Protein AF-A0A7I4YLX6-F1 (afdb_monomer_lite)

Radius of gyration: 34.8 Å; chains: 1; bounding box: 97×71×78 Å

pLDDT: mean 75.59, std 22.54, range [24.17, 96.06]

Sequence (277 aa):
MIKFNYLLNALKGEAKESIRVLQVTGDNYNKAIRFLHNKYNNREVLINALVERMEHCSLRGQSIKDQRQLLEQLQGIVTQLEEKGEEVNNSWLIKKVLCNFPESLKRKVIAKKQRVAPSASFTMSLLFQQLDEVISKEELVLMYAETRPKQTMKTNKVLNNKEDFKRTCMYCRATHPSHACTQYSTPQERSTYLRKHNLCLICASPNHNTAQCRGRICFSCGGAHHTFCCFKASININGKSKIGNAQEVLLGHKQQDQKGETVAKMPTRKYRRLTFK

InterPro domains:
  IPR005312 Domain of unknown function DUF1759 [PF03564] (3-113)

Structure (mmCIF, N/CA/C/O backbone):
data_AF-A0A7I4YLX6-F1
#
_entry.id   AF-A0A7I4YLX6-F1
#
loop_
_atom_site.group_PDB
_atom_site.id
_atom_site.type_symbol
_atom_site.label_atom_id
_atom_site.label_alt_id
_atom_site.label_comp_id
_atom_site.label_asym_id
_atom_site.label_entity_id
_atom_site.label_seq_id
_atom_site.pdbx_PDB_ins_code
_atom_site.Cartn_x
_atom_site.Cartn_y
_atom_site.Cartn_z
_atom_site.occupancy
_atom_site.B_iso_or_equiv
_atom_site.auth_seq_id
_atom_site.auth_comp_id
_atom_site.auth_asym_id
_atom_site.auth_atom_id
_atom_site.pdbx_PDB_model_num
ATOM 1 N N . MET A 1 1 ? -33.959 -0.105 24.832 1.00 65.06 1 MET A N 1
ATOM 2 C CA . MET A 1 1 ? -34.190 -1.515 24.435 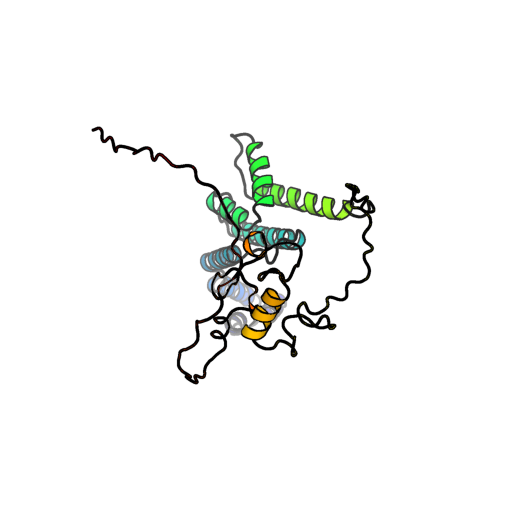1.00 65.06 1 MET A CA 1
ATOM 3 C C . MET A 1 1 ? -33.768 -1.777 22.990 1.00 65.06 1 MET A C 1
ATOM 5 O O . MET A 1 1 ? -32.870 -2.580 22.789 1.00 65.06 1 MET A O 1
ATOM 9 N N . ILE A 1 2 ? -34.301 -1.041 22.001 1.00 82.62 2 ILE A N 1
ATOM 10 C CA . ILE A 1 2 ? -33.957 -1.198 20.569 1.00 82.62 2 ILE A CA 1
ATOM 11 C C . ILE A 1 2 ? -32.433 -1.177 20.316 1.00 82.62 2 ILE A C 1
ATOM 13 O O . ILE A 1 2 ? -31.901 -2.110 19.725 1.00 82.62 2 ILE A O 1
ATOM 17 N N . LYS A 1 3 ? -31.708 -0.185 20.858 1.00 85.88 3 LYS A N 1
ATOM 18 C CA . LYS A 1 3 ? -30.240 -0.057 20.709 1.00 85.88 3 LYS A CA 1
ATOM 19 C C . LYS A 1 3 ? -29.444 -1.287 21.181 1.00 85.88 3 LYS A C 1
ATOM 21 O O . LYS A 1 3 ? -28.427 -1.617 20.585 1.00 85.88 3 LYS A O 1
ATOM 26 N N . PHE A 1 4 ? -29.910 -1.982 22.220 1.00 86.50 4 PHE A N 1
ATOM 27 C CA . PHE A 1 4 ? -29.218 -3.161 22.748 1.00 86.50 4 PHE A CA 1
ATOM 28 C C . PHE A 1 4 ? -29.467 -4.388 21.862 1.00 86.50 4 PHE A C 1
ATOM 30 O O . PHE A 1 4 ? -28.524 -5.084 21.504 1.00 86.50 4 PHE A O 1
ATOM 37 N N . ASN A 1 5 ? -30.693 -4.599 21.383 1.00 86.12 5 ASN A N 1
ATOM 38 C CA . ASN A 1 5 ? -30.933 -5.656 20.394 1.00 86.12 5 ASN A CA 1
ATOM 39 C C . ASN A 1 5 ? -30.100 -5.452 19.116 1.00 86.12 5 ASN A C 1
ATOM 41 O O . ASN A 1 5 ? -29.524 -6.410 18.606 1.00 86.12 5 ASN A O 1
ATOM 45 N N . TYR A 1 6 ? -29.939 -4.207 18.652 1.00 89.31 6 TYR A N 1
ATOM 46 C CA . TYR A 1 6 ? -29.012 -3.902 17.555 1.00 89.31 6 TYR A CA 1
ATOM 47 C C . TYR A 1 6 ? -27.559 -4.263 17.890 1.00 89.31 6 TYR A C 1
ATOM 49 O O . TYR A 1 6 ? -26.895 -4.905 17.079 1.00 89.31 6 TYR A O 1
ATOM 57 N N . LEU A 1 7 ? -2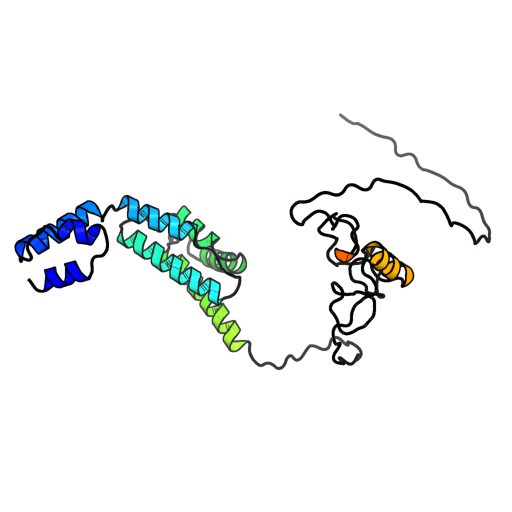7.075 -3.917 19.087 1.00 87.81 7 LEU A N 1
ATOM 58 C CA . LEU A 1 7 ? -25.729 -4.280 19.539 1.00 87.81 7 LEU A CA 1
ATOM 59 C C . LEU A 1 7 ? -25.517 -5.804 19.558 1.00 87.81 7 LEU A C 1
ATOM 61 O O . LEU A 1 7 ? -24.528 -6.288 19.016 1.00 87.81 7 LEU A O 1
ATOM 65 N N . LEU A 1 8 ? -26.455 -6.576 20.117 1.00 86.81 8 LEU A N 1
ATOM 66 C CA . LEU A 1 8 ? -26.373 -8.044 20.164 1.00 86.81 8 LEU A CA 1
ATOM 67 C C . LEU A 1 8 ? -26.345 -8.687 18.771 1.00 86.81 8 LEU A C 1
ATOM 69 O O . LEU A 1 8 ? -25.706 -9.725 18.582 1.00 86.81 8 LEU A O 1
ATOM 73 N N . ASN A 1 9 ? -27.029 -8.079 17.803 1.00 89.50 9 ASN A N 1
ATOM 74 C CA . ASN A 1 9 ? -27.036 -8.539 16.417 1.00 89.50 9 ASN A CA 1
ATOM 75 C C . ASN A 1 9 ? -25.767 -8.139 15.651 1.00 89.50 9 ASN A C 1
ATOM 77 O O . ASN A 1 9 ? -25.366 -8.854 14.736 1.00 89.50 9 ASN A O 1
ATOM 81 N N . ALA A 1 10 ? -25.119 -7.034 16.029 1.00 90.25 10 ALA A N 1
ATOM 82 C CA . ALA A 1 10 ? -23.868 -6.584 15.422 1.00 90.25 10 ALA A CA 1
ATOM 83 C C . ALA A 1 10 ? -22.641 -7.375 15.915 1.00 90.25 10 ALA A C 1
ATOM 85 O O . ALA A 1 10 ? -21.682 -7.563 15.164 1.00 90.25 10 ALA A O 1
ATOM 86 N N . LEU A 1 11 ? -22.660 -7.848 17.164 1.00 89.81 11 LEU A N 1
ATOM 87 C CA . LEU A 1 11 ? -21.559 -8.615 17.747 1.00 89.81 11 LEU A CA 1
ATOM 88 C C . LEU A 1 11 ? -21.535 -10.063 17.246 1.00 89.81 11 LEU A C 1
ATOM 90 O O . LEU A 1 11 ? -22.567 -10.677 16.973 1.00 89.81 11 LEU A O 1
ATOM 94 N N . LYS A 1 12 ? -20.332 -10.638 17.179 1.00 90.06 12 LYS A N 1
ATOM 95 C CA . LYS A 1 12 ? -20.084 -12.030 16.779 1.00 90.06 12 LYS A CA 1
ATOM 96 C C . LYS A 1 12 ? -19.095 -12.689 17.743 1.00 90.06 12 LYS A C 1
ATOM 98 O O . LYS A 1 12 ? -18.297 -11.997 18.375 1.00 90.06 12 LYS A O 1
ATOM 103 N N . GLY A 1 13 ? -19.146 -14.018 17.836 1.00 91.12 13 GLY A N 1
ATOM 104 C CA . GLY A 1 13 ? -18.206 -14.814 18.633 1.00 91.12 13 GLY A CA 1
ATOM 105 C C . GLY A 1 13 ? -18.163 -14.415 20.113 1.00 91.12 13 GLY A C 1
ATOM 106 O O . GLY A 1 13 ? -19.191 -14.107 20.715 1.00 91.12 13 GLY A O 1
ATOM 107 N N . GLU A 1 14 ? -16.958 -14.391 20.685 1.00 87.50 14 GLU A N 1
ATOM 108 C CA . GLU A 1 14 ? -16.717 -14.160 22.118 1.00 87.50 14 GLU A CA 1
ATOM 109 C C . GLU A 1 14 ? -17.275 -12.822 22.631 1.00 87.50 14 GLU A C 1
ATOM 111 O O . GLU A 1 14 ? -17.792 -12.748 23.747 1.00 87.50 14 GLU A O 1
ATOM 116 N N . ALA A 1 15 ? -17.225 -11.765 21.813 1.00 88.31 15 ALA A N 1
ATOM 117 C CA . ALA A 1 15 ? -17.738 -10.451 22.196 1.00 88.31 15 ALA A CA 1
ATOM 118 C C . ALA A 1 15 ? -19.262 -10.473 22.401 1.00 88.31 15 ALA A C 1
ATOM 120 O O . ALA A 1 15 ? -19.768 -9.839 23.328 1.00 88.31 15 ALA A O 1
ATOM 121 N N . LYS A 1 16 ? -19.990 -11.242 21.576 1.00 90.31 16 LYS A N 1
ATOM 122 C CA . LYS A 1 16 ? -21.436 -11.449 21.734 1.00 90.31 16 LYS A CA 1
ATOM 123 C C . LYS A 1 16 ? -21.732 -12.251 22.994 1.00 90.31 16 LYS A C 1
ATOM 125 O O . LYS A 1 16 ? -22.578 -11.839 23.783 1.00 90.31 16 LYS A O 1
ATOM 130 N N . GLU A 1 17 ? -21.015 -13.354 23.199 1.00 88.62 17 GLU A N 1
ATOM 131 C CA . GLU A 1 17 ? -21.236 -14.220 24.360 1.00 88.62 17 GLU A CA 1
ATOM 132 C C . GLU A 1 17 ? -20.941 -13.520 25.683 1.00 88.62 17 GLU A C 1
ATOM 134 O O . GLU A 1 17 ? -21.703 -13.659 26.639 1.00 88.62 17 GLU A O 1
ATOM 139 N N . SER A 1 18 ? -19.916 -12.666 25.708 1.00 87.19 18 SER A N 1
ATOM 140 C CA . SER A 1 18 ? -19.538 -11.918 26.907 1.00 87.19 18 SER A CA 1
ATOM 141 C C . SER A 1 18 ? -20.635 -10.964 27.404 1.00 87.19 18 SER A C 1
ATOM 143 O O . SER A 1 18 ? -20.684 -10.674 28.595 1.00 87.19 18 SER A O 1
ATOM 145 N N . ILE A 1 19 ? -21.520 -10.476 26.524 1.00 89.62 19 ILE A N 1
ATOM 146 C CA . ILE A 1 19 ? -22.623 -9.582 26.915 1.00 89.62 19 ILE A CA 1
ATOM 147 C C . ILE A 1 19 ? -24.003 -10.249 26.869 1.00 89.62 19 ILE A C 1
ATOM 149 O O . ILE A 1 19 ? -24.982 -9.630 27.280 1.00 89.62 19 ILE A O 1
ATOM 153 N N . ARG A 1 20 ? -24.102 -11.503 26.402 1.00 85.81 20 ARG A N 1
ATOM 154 C CA . ARG A 1 20 ? -25.373 -12.244 26.281 1.00 85.81 20 ARG A CA 1
ATOM 155 C C . ARG A 1 20 ? -26.002 -12.574 27.635 1.00 85.81 20 ARG A C 1
ATOM 157 O O . ARG A 1 20 ? -27.212 -12.744 27.724 1.00 85.81 20 ARG A O 1
ATOM 164 N N . VAL A 1 21 ? -25.179 -12.638 28.681 1.00 83.75 21 VAL A N 1
ATOM 165 C CA . VAL A 1 21 ? -25.596 -12.807 30.084 1.00 83.75 21 VAL A CA 1
ATOM 166 C C . VAL A 1 21 ? -26.316 -11.582 30.659 1.00 83.75 21 VAL A C 1
ATOM 168 O O . VAL A 1 21 ? -26.975 -11.689 31.690 1.00 83.75 21 VAL A O 1
ATOM 171 N N . LEU A 1 22 ? -26.227 -10.416 30.011 1.00 84.38 22 LEU A N 1
ATOM 172 C CA . LEU A 1 22 ? -26.904 -9.204 30.464 1.00 84.38 22 LEU A CA 1
ATOM 173 C C . LEU A 1 22 ? -28.344 -9.164 29.938 1.00 84.38 22 LEU A C 1
ATOM 175 O O . LEU A 1 22 ? -28.587 -9.288 28.739 1.00 84.38 22 LEU A O 1
ATOM 179 N N . GLN A 1 23 ? -29.306 -8.912 30.827 1.00 83.25 23 GLN A N 1
ATOM 180 C CA . GLN A 1 23 ? -30.694 -8.677 30.422 1.00 83.25 23 GLN A CA 1
ATOM 181 C C . GLN A 1 23 ? -30.792 -7.444 29.515 1.00 83.25 23 GLN A C 1
ATOM 183 O O . GLN A 1 23 ? -30.147 -6.423 29.776 1.00 83.25 23 GLN A O 1
ATOM 188 N N . VAL A 1 24 ? -31.635 -7.521 28.482 1.00 81.69 24 VAL A N 1
ATOM 189 C CA . VAL A 1 24 ? -31.828 -6.455 27.488 1.00 81.69 24 VAL A CA 1
ATOM 190 C C . VAL A 1 24 ? -32.599 -5.289 28.114 1.00 81.69 24 VAL A C 1
ATOM 192 O O . VAL A 1 24 ? -33.810 -5.185 27.979 1.00 81.69 24 VAL A O 1
ATOM 195 N N . THR A 1 25 ? -31.895 -4.392 28.803 1.00 84.88 25 THR A N 1
ATOM 196 C CA . THR A 1 25 ? -32.459 -3.185 29.434 1.00 84.88 25 THR A CA 1
ATOM 197 C C . THR A 1 25 ? -31.666 -1.934 29.044 1.00 84.88 25 THR A C 1
ATOM 199 O O . THR A 1 25 ? -30.558 -2.020 28.512 1.00 84.88 25 THR A O 1
ATOM 202 N N . GLY A 1 26 ? -32.233 -0.741 29.257 1.00 80.94 26 GLY A N 1
ATOM 203 C CA . GLY A 1 26 ? -31.541 0.524 28.961 1.00 80.94 26 GLY A CA 1
ATOM 204 C C . GLY A 1 26 ? -30.233 0.688 29.743 1.00 80.94 26 GLY A C 1
ATOM 205 O O . GLY A 1 26 ? -29.205 1.022 29.157 1.00 80.94 26 GLY A O 1
ATOM 206 N N . ASP A 1 27 ? -30.247 0.365 31.034 1.00 83.19 27 ASP A N 1
ATOM 207 C CA . ASP A 1 27 ? -29.078 0.502 31.910 1.00 83.19 27 ASP A CA 1
ATOM 208 C C . ASP A 1 27 ? -27.976 -0.503 31.572 1.00 83.19 27 ASP A C 1
ATOM 210 O O . ASP A 1 27 ? -26.785 -0.174 31.582 1.00 83.19 27 ASP A O 1
ATOM 214 N N . ASN A 1 28 ? -28.365 -1.726 31.204 1.00 87.56 28 ASN A N 1
ATOM 215 C CA . ASN A 1 28 ? -27.413 -2.764 30.834 1.00 87.56 28 ASN A CA 1
ATOM 216 C C . ASN A 1 28 ? -26.769 -2.513 29.465 1.00 87.56 28 ASN A C 1
ATOM 218 O O . ASN A 1 28 ? -25.648 -2.966 29.257 1.00 87.56 28 ASN A O 1
ATOM 222 N N . TYR A 1 29 ? -27.398 -1.743 28.567 1.00 88.50 29 TYR A N 1
ATOM 223 C CA . TYR A 1 29 ? -26.763 -1.324 27.311 1.00 88.50 29 TYR A CA 1
ATOM 224 C C . TYR A 1 29 ? -25.477 -0.531 27.572 1.00 88.50 29 TYR A C 1
ATOM 226 O O . TYR A 1 29 ? -24.425 -0.845 27.020 1.00 88.50 29 TYR A O 1
ATOM 234 N N . ASN A 1 30 ? -25.534 0.460 28.466 1.00 88.62 30 ASN A N 1
ATOM 235 C CA . ASN A 1 30 ? -24.362 1.268 28.803 1.00 88.62 30 ASN A CA 1
ATOM 236 C C . ASN A 1 30 ? -23.278 0.427 29.489 1.00 88.62 30 ASN A C 1
ATOM 238 O O . ASN A 1 30 ? -22.095 0.604 29.204 1.00 88.62 30 ASN A O 1
ATOM 242 N N . LYS A 1 31 ? -23.668 -0.518 30.356 1.00 87.44 31 LYS A N 1
ATOM 243 C CA . LYS A 1 31 ? -22.731 -1.469 30.978 1.00 87.44 31 LYS A CA 1
ATOM 244 C C . LYS A 1 31 ? -22.078 -2.384 29.939 1.00 87.44 31 LYS A C 1
ATOM 246 O O . LYS A 1 31 ? -20.868 -2.564 29.993 1.00 87.44 31 LYS A O 1
ATOM 251 N N . ALA A 1 32 ? -22.844 -2.895 28.972 1.00 89.38 32 ALA A N 1
ATOM 252 C CA . ALA A 1 32 ? -22.337 -3.721 27.879 1.00 89.38 32 ALA A CA 1
ATOM 253 C C . ALA A 1 32 ? -21.333 -2.953 27.009 1.00 89.38 32 ALA A C 1
ATOM 255 O O . ALA A 1 32 ? -20.247 -3.458 26.747 1.00 89.38 32 ALA A O 1
ATOM 256 N N . ILE A 1 33 ? -21.646 -1.710 26.625 1.00 90.19 33 ILE A N 1
ATOM 257 C CA . ILE A 1 33 ? -20.725 -0.857 25.858 1.00 90.19 33 ILE A CA 1
ATOM 258 C C . ILE A 1 33 ? -19.431 -0.604 26.638 1.00 90.19 33 ILE A C 1
ATOM 260 O O . ILE A 1 33 ? -18.352 -0.814 26.090 1.00 90.19 33 ILE A O 1
ATOM 264 N N . ARG A 1 34 ? -19.513 -0.214 27.919 1.00 88.12 34 ARG A N 1
ATOM 265 C CA . ARG A 1 34 ? -18.318 -0.012 28.760 1.00 88.12 34 ARG A CA 1
ATOM 266 C C . ARG A 1 34 ? -17.498 -1.290 28.902 1.00 88.12 34 ARG A C 1
ATOM 268 O O . ARG A 1 34 ? -16.282 -1.238 28.788 1.00 88.12 34 ARG A O 1
ATOM 275 N N . PHE A 1 35 ? -18.152 -2.430 29.118 1.00 87.25 35 PHE A N 1
ATOM 276 C CA . PHE A 1 35 ? -17.487 -3.726 29.217 1.00 87.25 35 PHE A CA 1
ATOM 277 C C . PHE A 1 35 ? -16.736 -4.072 27.926 1.00 87.25 35 PHE A C 1
ATOM 279 O O . PHE A 1 35 ? -15.555 -4.407 27.978 1.00 87.25 35 PHE A O 1
ATOM 286 N N . LEU A 1 36 ? -17.391 -3.943 26.768 1.00 89.44 36 LEU A N 1
ATOM 287 C CA . LEU A 1 36 ? -16.769 -4.201 25.468 1.00 89.44 36 LEU A CA 1
ATOM 288 C C . LEU A 1 36 ? -15.598 -3.255 25.215 1.00 89.44 36 LEU A C 1
ATOM 290 O O . LEU A 1 36 ? -14.556 -3.684 24.733 1.00 89.44 36 LEU A O 1
ATOM 294 N N . HIS A 1 37 ? -15.750 -1.983 25.578 1.00 87.44 37 HIS A N 1
ATOM 295 C CA . HIS A 1 37 ? -14.684 -1.004 25.452 1.00 87.44 37 HIS A CA 1
ATOM 296 C C . HIS A 1 37 ? -13.493 -1.369 26.347 1.00 87.44 37 HIS A C 1
ATOM 298 O O . HIS A 1 37 ? -12.367 -1.426 25.874 1.00 87.44 37 HIS A O 1
ATOM 304 N N . ASN A 1 38 ? -13.722 -1.723 27.610 1.00 84.25 38 ASN A N 1
ATOM 305 C CA . ASN A 1 38 ? -12.646 -2.114 28.522 1.00 84.25 38 ASN A CA 1
ATOM 306 C C . ASN A 1 38 ? -11.939 -3.401 28.079 1.00 84.25 38 ASN A C 1
ATOM 308 O O . ASN A 1 38 ? -10.724 -3.509 28.212 1.00 84.25 38 ASN A O 1
ATOM 312 N N . LYS A 1 39 ? -12.692 -4.375 27.557 1.00 83.44 39 LYS A N 1
ATOM 313 C CA . LYS A 1 39 ? -12.148 -5.676 27.158 1.00 83.44 39 LYS A CA 1
ATOM 314 C C . LYS A 1 39 ? -11.437 -5.634 25.802 1.00 83.44 39 LYS A C 1
ATOM 316 O O . LYS A 1 39 ? -10.433 -6.317 25.634 1.00 83.44 39 LYS A O 1
ATOM 321 N N . TYR A 1 40 ? -11.945 -4.857 24.843 1.00 82.62 40 TYR A N 1
ATOM 322 C CA . TYR A 1 40 ? -11.498 -4.917 23.445 1.00 82.62 40 TYR A CA 1
ATOM 323 C C . TYR A 1 40 ? -10.893 -3.614 22.907 1.00 82.62 40 TYR A C 1
ATOM 325 O O . TYR A 1 40 ? -10.169 -3.662 21.916 1.00 82.62 40 TYR A O 1
ATOM 333 N N . ASN A 1 41 ? -11.113 -2.453 23.535 1.00 80.94 41 ASN A N 1
ATOM 334 C CA . ASN A 1 41 ? -10.462 -1.198 23.133 1.00 80.94 41 ASN A CA 1
ATOM 335 C C . ASN A 1 41 ? -9.072 -1.064 23.778 1.00 80.94 41 ASN A C 1
ATOM 337 O O . ASN A 1 41 ? -8.747 -0.051 24.400 1.00 80.94 41 ASN A O 1
ATOM 341 N N . ASN A 1 42 ? -8.241 -2.099 23.630 1.00 83.25 42 ASN A N 1
ATOM 342 C CA . ASN A 1 42 ? -6.835 -2.012 23.998 1.00 83.25 42 ASN A CA 1
ATOM 343 C C . ASN A 1 42 ? -6.098 -1.204 22.921 1.00 83.25 42 ASN A C 1
ATOM 345 O O . ASN A 1 42 ? -5.811 -1.704 21.832 1.00 83.25 42 ASN A O 1
ATOM 349 N N . ARG A 1 43 ? -5.822 0.067 23.236 1.00 84.44 43 ARG A N 1
ATOM 350 C CA . ARG A 1 43 ? -5.153 1.014 22.336 1.00 84.44 43 ARG A CA 1
ATOM 351 C C . ARG A 1 43 ? -3.828 0.462 21.808 1.00 84.44 43 ARG A C 1
ATOM 353 O O . ARG A 1 43 ? -3.581 0.577 20.615 1.00 84.44 43 ARG A O 1
ATOM 360 N N . GLU A 1 44 ? -3.020 -0.153 22.664 1.00 85.75 44 GLU A N 1
ATOM 361 C CA . GLU A 1 44 ? -1.699 -0.667 22.298 1.00 85.75 44 GLU A CA 1
ATOM 362 C C . GLU A 1 44 ? -1.800 -1.816 21.289 1.00 85.75 44 GLU A C 1
ATOM 364 O O . GLU A 1 44 ? -1.139 -1.795 20.256 1.00 85.75 44 GLU A O 1
ATOM 369 N N . VAL A 1 45 ? -2.712 -2.767 21.517 1.00 87.69 45 VAL A N 1
ATOM 370 C CA . VAL A 1 45 ? -2.964 -3.873 20.575 1.00 87.69 45 VAL A CA 1
ATOM 371 C C . VAL A 1 45 ? -3.454 -3.348 19.225 1.00 87.69 45 VAL A C 1
ATOM 373 O O . VAL A 1 45 ? -3.023 -3.833 18.181 1.00 87.69 45 VAL A O 1
ATOM 376 N N . LEU A 1 46 ? -4.332 -2.341 19.229 1.00 88.81 46 LEU A N 1
ATOM 377 C CA . LEU A 1 46 ? -4.832 -1.728 17.997 1.00 88.81 46 LEU A CA 1
ATOM 378 C C . LEU A 1 46 ? -3.720 -1.004 17.230 1.00 88.81 46 LEU A C 1
ATOM 380 O O . LEU A 1 46 ? -3.625 -1.172 16.018 1.00 88.81 46 LEU A O 1
ATOM 384 N N . ILE A 1 47 ? -2.871 -0.235 17.917 1.00 91.31 47 ILE A N 1
ATOM 385 C CA . ILE A 1 47 ? -1.720 0.435 17.298 1.00 91.31 47 ILE A CA 1
ATOM 386 C C . ILE A 1 47 ? -0.755 -0.599 16.723 1.00 91.31 47 ILE A C 1
ATOM 388 O O . ILE A 1 47 ? -0.386 -0.487 15.558 1.00 91.31 47 ILE A O 1
ATOM 392 N N . ASN A 1 48 ? -0.407 -1.638 17.485 1.00 91.00 48 ASN A N 1
ATOM 393 C CA . ASN A 1 48 ? 0.493 -2.692 17.019 1.00 91.00 48 ASN A CA 1
ATOM 394 C C . ASN A 1 48 ? -0.067 -3.397 15.779 1.00 91.00 48 ASN A C 1
ATOM 396 O O . ASN A 1 48 ? 0.647 -3.552 14.794 1.00 91.00 48 ASN A O 1
ATOM 400 N N . ALA A 1 49 ? -1.366 -3.710 15.757 1.00 91.50 49 ALA A N 1
ATOM 401 C CA . ALA A 1 49 ? -2.016 -4.281 14.579 1.00 91.50 49 ALA A CA 1
ATOM 402 C C . ALA A 1 49 ? -1.996 -3.330 13.362 1.00 91.50 49 ALA A C 1
ATOM 404 O O . ALA A 1 49 ? -1.837 -3.776 12.224 1.00 91.50 49 ALA A O 1
ATOM 405 N N . LEU A 1 50 ? -2.149 -2.016 13.574 1.00 92.25 50 LEU A N 1
ATOM 406 C CA . LEU A 1 50 ? -2.035 -1.010 12.511 1.00 92.25 50 LEU A CA 1
ATOM 407 C C . LEU A 1 50 ? -0.604 -0.921 11.967 1.00 92.25 50 LEU A C 1
ATOM 409 O O . LEU A 1 50 ? -0.422 -0.887 10.748 1.00 92.25 50 LEU A O 1
ATOM 413 N N . VAL A 1 51 ? 0.392 -0.915 12.855 1.00 89.75 51 VAL A N 1
ATOM 414 C CA . VAL A 1 51 ? 1.815 -0.892 12.500 1.00 89.75 51 VAL A CA 1
ATOM 415 C C . VAL A 1 51 ? 2.186 -2.155 11.732 1.00 89.75 51 VAL A C 1
ATOM 417 O O . VAL A 1 51 ? 2.705 -2.043 10.624 1.00 89.75 51 VAL A O 1
ATOM 420 N N . GLU A 1 52 ? 1.833 -3.340 12.232 1.00 91.06 52 GLU A N 1
ATOM 421 C CA . GLU A 1 52 ? 2.047 -4.606 11.525 1.00 91.06 52 GLU A CA 1
ATOM 422 C C . GLU A 1 52 ? 1.403 -4.574 10.137 1.00 91.06 52 GLU A C 1
ATOM 424 O O . GLU A 1 52 ? 2.049 -4.894 9.139 1.00 91.06 52 GLU A O 1
ATOM 429 N N . ARG A 1 53 ? 0.147 -4.129 10.025 1.00 92.00 53 ARG A N 1
ATOM 430 C CA . ARG A 1 53 ? -0.536 -4.036 8.728 1.00 92.00 53 ARG A CA 1
ATOM 431 C C . ARG A 1 53 ? 0.207 -3.117 7.755 1.00 92.00 53 ARG A C 1
ATOM 433 O O . ARG A 1 53 ? 0.341 -3.465 6.586 1.00 92.00 53 ARG A O 1
ATOM 440 N N . MET A 1 54 ? 0.717 -1.983 8.232 1.00 90.69 54 MET A N 1
ATOM 441 C CA . MET A 1 54 ? 1.527 -1.057 7.436 1.00 90.69 54 MET A CA 1
ATOM 442 C C . MET A 1 54 ? 2.871 -1.663 7.018 1.00 90.69 54 MET A C 1
ATOM 444 O O . MET A 1 54 ? 3.344 -1.394 5.916 1.00 90.69 54 MET A O 1
ATOM 448 N N . GLU A 1 55 ? 3.504 -2.470 7.868 1.00 86.50 55 GLU A N 1
ATOM 449 C CA . GLU A 1 55 ? 4.767 -3.134 7.536 1.00 86.50 55 GLU A CA 1
ATOM 450 C C . GLU A 1 55 ? 4.620 -4.188 6.440 1.00 86.50 55 GLU A C 1
ATOM 452 O O . GLU A 1 55 ? 5.546 -4.378 5.653 1.00 86.50 55 GLU A O 1
ATOM 457 N N . HIS A 1 56 ? 3.451 -4.823 6.361 1.00 87.25 56 HIS A N 1
ATOM 458 C CA . HIS A 1 56 ? 3.124 -5.806 5.331 1.00 87.25 56 HIS A CA 1
ATOM 459 C C . HIS A 1 56 ? 2.546 -5.179 4.051 1.00 87.25 56 HIS A C 1
ATOM 461 O O . HIS A 1 56 ? 2.410 -5.870 3.034 1.00 87.25 56 HIS A O 1
ATOM 467 N N . CYS A 1 57 ? 2.221 -3.880 4.060 1.00 85.75 57 CYS A N 1
ATOM 468 C CA . CYS A 1 57 ? 1.823 -3.162 2.855 1.00 85.75 57 CYS A CA 1
ATOM 469 C C . CYS A 1 57 ? 2.981 -3.155 1.852 1.00 85.75 57 CYS A C 1
ATOM 471 O O . CYS A 1 57 ? 4.015 -2.532 2.065 1.00 85.75 57 CYS A O 1
ATOM 473 N N . SER A 1 58 ? 2.787 -3.829 0.725 1.00 83.25 58 SER A N 1
ATOM 474 C CA . SER A 1 58 ? 3.756 -3.885 -0.363 1.00 83.25 58 SER A CA 1
ATOM 475 C C . SER A 1 58 ? 3.044 -3.796 -1.705 1.00 83.25 58 SER A C 1
ATOM 477 O O . SER A 1 58 ? 1.866 -4.140 -1.843 1.00 83.25 58 SER A O 1
ATOM 479 N N . LEU A 1 59 ? 3.762 -3.310 -2.713 1.00 83.12 59 LEU A N 1
ATOM 480 C CA . LEU A 1 59 ? 3.246 -3.276 -4.073 1.00 83.12 59 LEU A CA 1
ATOM 481 C C . LEU A 1 59 ? 3.058 -4.694 -4.606 1.00 83.12 59 LEU A C 1
ATOM 483 O O . LEU A 1 59 ? 4.006 -5.476 -4.668 1.00 83.12 59 LEU A O 1
ATOM 487 N N . ARG A 1 60 ? 1.847 -4.985 -5.085 1.00 77.19 60 ARG A N 1
ATOM 488 C CA . ARG A 1 60 ? 1.547 -6.227 -5.815 1.00 77.19 60 ARG A CA 1
ATOM 489 C C . ARG A 1 60 ? 2.190 -6.252 -7.206 1.00 77.19 60 ARG A C 1
ATOM 491 O O . ARG A 1 60 ? 2.457 -7.323 -7.742 1.00 77.19 60 ARG A O 1
ATOM 498 N N . GLY A 1 61 ? 2.460 -5.077 -7.772 1.00 76.38 61 GLY A N 1
ATOM 499 C CA . GLY A 1 61 ? 3.048 -4.888 -9.092 1.00 76.38 61 GLY A CA 1
ATOM 500 C C . GLY A 1 61 ? 3.538 -3.454 -9.294 1.00 76.38 61 GLY A C 1
ATOM 501 O O . GLY A 1 61 ? 3.324 -2.579 -8.459 1.00 76.38 61 GLY A O 1
ATOM 502 N N . GLN A 1 62 ? 4.230 -3.202 -10.408 1.00 82.25 62 GLN A N 1
ATOM 503 C CA . GLN A 1 62 ? 4.736 -1.860 -10.739 1.00 82.25 62 GLN A CA 1
ATOM 504 C C . GLN A 1 62 ? 3.699 -0.973 -11.444 1.00 82.25 62 GLN A C 1
ATOM 506 O O . GLN A 1 62 ? 4.034 0.133 -11.869 1.00 82.25 62 GLN A O 1
ATOM 511 N N . SER A 1 63 ? 2.456 -1.437 -11.613 1.00 87.31 63 SER A N 1
ATOM 512 C CA . SER A 1 63 ? 1.447 -0.656 -12.326 1.00 87.31 63 SER A CA 1
ATOM 513 C C . SER A 1 63 ? 1.069 0.607 -11.546 1.00 87.31 63 SER A C 1
ATOM 515 O O . SER A 1 63 ? 1.208 0.670 -10.324 1.00 87.31 63 SER A O 1
ATOM 517 N N . ILE A 1 64 ? 0.583 1.630 -12.252 1.00 90.12 64 ILE A N 1
ATOM 518 C CA . ILE A 1 64 ? 0.100 2.861 -11.612 1.00 90.12 64 ILE A CA 1
ATOM 519 C C . ILE A 1 64 ? -1.124 2.567 -10.729 1.00 90.12 64 ILE A C 1
ATOM 521 O O . ILE A 1 64 ? -1.224 3.088 -9.623 1.00 90.12 64 ILE A O 1
ATOM 525 N N . LYS A 1 65 ? -1.985 1.631 -11.152 1.00 90.62 65 LYS A N 1
ATOM 526 C CA . LYS A 1 65 ? -3.131 1.155 -10.366 1.00 90.62 65 LYS A CA 1
ATOM 527 C C . LYS A 1 65 ? -2.710 0.520 -9.035 1.00 90.62 65 LYS A C 1
ATOM 529 O O . LYS A 1 65 ? -3.320 0.807 -8.011 1.00 90.62 65 LYS A O 1
ATOM 534 N N . ASP A 1 66 ? -1.666 -0.312 -9.033 1.00 90.56 66 ASP A N 1
ATOM 535 C CA . ASP A 1 66 ? -1.156 -0.920 -7.793 1.00 90.56 66 ASP A CA 1
ATOM 536 C C . ASP A 1 66 ? -0.590 0.147 -6.842 1.00 90.56 66 ASP A C 1
ATOM 538 O O . ASP A 1 66 ? -0.774 0.065 -5.629 1.00 90.56 66 ASP A O 1
ATOM 542 N N . GLN A 1 67 ? 0.066 1.177 -7.390 1.00 92.75 67 GLN A N 1
ATOM 543 C CA . GLN A 1 67 ? 0.591 2.304 -6.612 1.00 92.75 67 GLN A CA 1
ATOM 544 C C . GLN A 1 67 ? -0.531 3.152 -6.000 1.00 92.75 67 GLN A C 1
ATOM 546 O O . GLN A 1 67 ? -0.420 3.543 -4.839 1.00 92.75 67 GLN A O 1
ATOM 551 N N . ARG A 1 68 ? -1.622 3.385 -6.742 1.00 95.19 68 ARG A N 1
ATOM 552 C CA . ARG A 1 68 ? -2.834 4.063 -6.257 1.00 95.19 68 ARG A CA 1
ATOM 553 C C . ARG A 1 68 ? -3.465 3.319 -5.079 1.00 95.19 68 ARG A C 1
ATOM 555 O O . ARG A 1 68 ? -3.677 3.909 -4.026 1.00 95.19 68 ARG A O 1
ATOM 562 N N . GLN A 1 69 ? -3.679 2.012 -5.223 1.00 94.69 69 GLN A N 1
ATOM 563 C CA . GLN A 1 69 ? -4.259 1.186 -4.158 1.00 94.69 69 GLN A CA 1
ATOM 564 C C . GLN A 1 69 ? -3.384 1.154 -2.902 1.00 94.69 69 GLN A C 1
ATOM 566 O O . GLN A 1 69 ? -3.896 1.213 -1.786 1.00 94.69 69 GLN A O 1
ATOM 571 N N . LEU A 1 70 ? -2.062 1.070 -3.069 1.00 94.44 70 LEU A N 1
ATOM 572 C CA . LEU A 1 70 ? -1.139 1.130 -1.940 1.00 94.44 70 LEU A CA 1
ATOM 573 C C . LEU A 1 70 ? -1.208 2.486 -1.224 1.00 94.44 70 LEU A C 1
ATOM 575 O O . LEU A 1 70 ? -1.192 2.518 0.005 1.00 94.44 70 LEU A O 1
ATOM 579 N N . LEU A 1 71 ? -1.286 3.591 -1.973 1.00 95.44 71 LEU A N 1
ATOM 580 C CA . LEU A 1 71 ? -1.422 4.930 -1.400 1.00 95.44 71 LEU A CA 1
ATOM 581 C C . LEU A 1 71 ? -2.680 5.035 -0.531 1.00 95.44 71 LEU A C 1
ATOM 583 O O . LEU A 1 71 ? -2.570 5.426 0.627 1.00 95.44 71 LEU A O 1
ATOM 587 N N . GLU A 1 72 ? -3.833 4.616 -1.052 1.00 95.50 72 GLU A N 1
ATOM 588 C CA . GLU A 1 72 ? -5.110 4.633 -0.325 1.00 95.50 72 GLU A CA 1
ATOM 589 C C . GLU A 1 72 ? -5.058 3.776 0.952 1.00 95.50 72 GLU A C 1
ATOM 591 O O . GLU A 1 72 ? -5.525 4.190 2.015 1.00 95.50 72 GLU A O 1
ATOM 596 N N . GLN A 1 73 ? -4.436 2.593 0.881 1.00 95.12 73 GLN A N 1
ATOM 597 C CA . GLN A 1 73 ? -4.256 1.722 2.045 1.00 95.12 73 GLN A CA 1
ATOM 598 C C . GLN A 1 73 ? -3.376 2.367 3.120 1.00 95.12 73 GLN A C 1
ATOM 600 O O . GLN A 1 73 ? -3.738 2.355 4.298 1.00 95.12 73 GLN A O 1
ATOM 605 N N . LEU A 1 74 ? -2.231 2.934 2.729 1.00 94.94 74 LEU A N 1
ATOM 606 C CA . LEU A 1 74 ? -1.309 3.586 3.660 1.00 94.94 74 LEU A CA 1
ATOM 607 C C . LEU A 1 74 ? -1.927 4.846 4.273 1.00 94.94 74 LEU A C 1
ATOM 609 O O . LEU A 1 74 ? -1.783 5.048 5.476 1.00 94.94 74 LEU A O 1
ATOM 613 N N . GLN A 1 75 ? -2.660 5.643 3.491 1.00 95.69 75 GLN A N 1
ATOM 614 C CA . GLN A 1 75 ? -3.431 6.781 3.999 1.00 95.69 75 GLN A CA 1
ATOM 615 C C . GLN A 1 75 ? -4.431 6.330 5.063 1.00 95.69 75 GLN A C 1
ATOM 617 O O . GLN A 1 75 ? -4.408 6.849 6.174 1.00 95.69 75 GLN A O 1
ATOM 622 N N . GLY A 1 76 ? -5.236 5.303 4.772 1.00 96.06 76 GLY A N 1
ATOM 623 C CA . GLY A 1 76 ? -6.211 4.781 5.727 1.00 96.06 76 GLY A CA 1
ATOM 624 C C . GLY A 1 76 ? -5.580 4.290 7.033 1.00 96.06 76 GLY A C 1
ATOM 625 O O . GLY A 1 76 ? -6.160 4.485 8.101 1.00 96.06 76 GLY A O 1
ATOM 626 N N . ILE A 1 77 ? -4.396 3.669 6.979 1.00 95.06 77 ILE A N 1
ATOM 627 C CA . ILE A 1 77 ? -3.673 3.236 8.185 1.00 95.06 77 ILE A CA 1
ATOM 628 C C . ILE A 1 77 ? -3.132 4.433 8.971 1.00 95.06 77 ILE A C 1
ATOM 630 O O . ILE A 1 77 ? -3.308 4.478 10.186 1.00 95.06 77 ILE A O 1
ATOM 634 N N . VAL A 1 78 ? -2.497 5.396 8.300 1.00 95.56 78 VAL A N 1
ATOM 635 C CA . VAL A 1 78 ? -1.922 6.576 8.960 1.00 95.56 78 VAL A CA 1
ATOM 636 C C . VAL A 1 78 ? -3.011 7.438 9.599 1.00 95.56 78 VAL A C 1
ATOM 638 O O . VAL A 1 78 ? -2.839 7.852 10.739 1.00 95.56 78 VAL A O 1
ATOM 641 N N . THR A 1 79 ? -4.160 7.620 8.944 1.00 95.50 79 THR A N 1
ATOM 642 C CA . THR A 1 79 ? -5.317 8.308 9.540 1.00 95.50 79 THR A CA 1
ATOM 643 C C . THR A 1 79 ? -5.810 7.595 10.801 1.00 95.50 79 THR A C 1
ATOM 645 O O . THR A 1 79 ? -6.041 8.243 11.814 1.00 95.50 79 THR A O 1
ATOM 648 N N . GLN A 1 80 ? -5.898 6.259 10.795 1.00 94.31 80 GLN A N 1
ATOM 649 C CA . GLN A 1 80 ? -6.276 5.495 11.995 1.00 94.31 80 GLN A CA 1
ATOM 650 C C . GLN A 1 80 ? -5.255 5.639 13.135 1.00 94.31 80 GLN A C 1
ATOM 652 O O . GLN A 1 80 ? -5.644 5.672 14.300 1.00 94.31 80 GLN A O 1
ATOM 657 N N . LEU A 1 81 ? -3.956 5.711 12.824 1.00 93.69 81 LEU A N 1
ATOM 658 C CA . LEU A 1 81 ? -2.910 5.957 13.824 1.00 93.69 81 LEU A CA 1
ATOM 659 C C . LEU A 1 81 ? -3.038 7.366 14.425 1.00 93.69 81 LEU A C 1
ATOM 661 O O . LEU A 1 81 ? -2.980 7.520 15.643 1.00 93.69 81 LEU A O 1
ATOM 665 N N . GLU A 1 82 ? -3.288 8.372 13.589 1.00 94.12 82 GLU A N 1
ATOM 666 C CA . GLU A 1 82 ? -3.495 9.759 14.015 1.00 94.12 82 GLU A CA 1
ATOM 667 C C . GLU A 1 82 ? -4.753 9.908 14.889 1.00 94.12 82 GLU A C 1
ATOM 669 O O . GLU A 1 82 ? -4.689 10.500 15.964 1.00 94.12 82 GLU A O 1
ATOM 674 N N . GLU A 1 83 ? -5.872 9.273 14.519 1.00 92.69 83 GLU A N 1
ATOM 675 C CA . GLU A 1 83 ? -7.101 9.219 15.335 1.00 92.69 83 GLU A CA 1
ATOM 676 C C . GLU A 1 83 ? -6.889 8.539 16.695 1.00 92.69 83 GLU A C 1
ATOM 678 O O . GLU A 1 83 ? -7.573 8.845 17.675 1.00 92.69 83 GLU A O 1
ATOM 683 N N . LYS A 1 84 ? -5.940 7.598 16.773 1.00 89.06 84 LYS A N 1
ATOM 684 C CA . LYS A 1 84 ? -5.532 6.964 18.031 1.00 89.06 84 LYS A CA 1
ATOM 685 C C . LYS A 1 84 ? -4.560 7.824 18.836 1.00 89.06 84 LYS A C 1
ATOM 687 O O . LYS A 1 84 ? -4.272 7.448 19.967 1.00 89.06 84 LYS A O 1
ATOM 692 N N . GLY A 1 85 ? -4.131 8.975 18.321 1.00 88.38 85 GLY A N 1
ATOM 693 C CA . GLY A 1 85 ? -3.242 9.921 18.990 1.00 88.38 85 GLY A CA 1
ATOM 694 C C . GLY A 1 85 ? -1.762 9.563 18.874 1.00 88.38 85 GLY A C 1
ATOM 695 O O . GLY A 1 85 ? -1.010 9.874 19.796 1.00 88.38 85 GLY A O 1
ATOM 696 N N . GLU A 1 86 ? -1.362 8.866 17.807 1.00 92.50 86 GLU A N 1
ATOM 697 C CA . GLU A 1 86 ? 0.045 8.596 17.498 1.00 92.50 86 GLU A CA 1
ATOM 698 C C . GLU A 1 86 ? 0.672 9.730 16.676 1.00 92.50 86 GLU A C 1
ATOM 700 O O . GLU A 1 86 ? 0.051 10.296 15.776 1.00 92.50 86 GLU A O 1
ATOM 705 N N . GLU A 1 87 ? 1.941 10.034 16.955 1.00 92.06 87 GLU A N 1
ATOM 706 C CA . GLU A 1 87 ? 2.705 11.053 16.230 1.00 92.06 87 GLU A CA 1
ATOM 707 C C . GLU A 1 87 ? 3.119 10.522 14.849 1.00 92.06 87 GLU A C 1
ATOM 709 O O . GLU A 1 87 ? 4.136 9.839 14.703 1.00 92.06 87 GLU A O 1
ATOM 714 N N . VAL A 1 88 ? 2.347 10.840 13.809 1.00 92.69 88 VAL A N 1
ATOM 715 C CA . VAL A 1 88 ? 2.590 10.326 12.448 1.00 92.69 88 VAL A CA 1
ATOM 716 C C . VAL A 1 88 ? 3.608 11.143 11.644 1.00 92.69 88 VAL A C 1
ATOM 718 O O . VAL A 1 88 ? 4.172 10.645 10.670 1.00 92.69 88 VAL A O 1
ATOM 721 N N . ASN A 1 89 ? 3.904 12.381 12.049 1.00 92.06 89 ASN A N 1
ATOM 722 C CA . ASN A 1 89 ? 4.816 13.274 11.320 1.00 92.06 89 ASN A CA 1
ATOM 723 C C . ASN A 1 89 ? 6.300 13.015 11.623 1.00 92.06 89 ASN A C 1
ATOM 725 O O . ASN A 1 89 ? 7.175 13.779 11.208 1.00 92.06 89 ASN A O 1
ATOM 729 N N . ASN A 1 90 ? 6.610 11.924 12.324 1.00 89.81 90 ASN A N 1
ATOM 730 C CA . ASN A 1 90 ? 7.980 11.561 12.631 1.00 89.81 90 ASN A CA 1
ATOM 731 C C . ASN A 1 90 ? 8.750 11.092 11.374 1.00 89.81 90 ASN A C 1
ATOM 733 O O . ASN A 1 90 ? 8.219 10.460 10.456 1.00 89.81 90 ASN A O 1
ATOM 737 N N . SER A 1 91 ? 10.052 11.391 11.343 1.00 88.56 91 SER A N 1
ATOM 738 C CA . SER A 1 91 ? 10.924 11.129 10.186 1.00 88.56 91 SER A CA 1
ATOM 739 C C . SER A 1 91 ? 11.000 9.644 9.800 1.00 88.56 91 SER A C 1
ATOM 741 O O . SER A 1 91 ? 11.088 9.306 8.615 1.00 88.56 91 SER A O 1
ATOM 743 N N . TRP A 1 92 ? 10.940 8.744 10.787 1.00 89.56 92 TRP A N 1
ATOM 744 C CA . TRP A 1 92 ? 11.005 7.303 10.553 1.00 89.56 92 TRP A CA 1
ATOM 745 C C . TRP A 1 92 ? 9.775 6.802 9.795 1.00 89.56 92 TRP A C 1
ATOM 747 O O . TRP A 1 92 ? 9.930 6.115 8.784 1.00 89.56 92 TRP A O 1
ATOM 757 N N . LEU A 1 93 ? 8.574 7.200 10.218 1.00 90.88 93 LEU A N 1
ATOM 758 C CA . LEU A 1 93 ? 7.322 6.787 9.594 1.00 90.88 93 LEU A CA 1
ATOM 759 C C . LEU A 1 93 ? 7.226 7.329 8.168 1.00 90.88 93 LEU A C 1
ATOM 761 O O . LEU A 1 93 ? 6.895 6.591 7.243 1.00 90.88 93 LEU A O 1
ATOM 765 N N . ILE A 1 94 ? 7.618 8.590 7.966 1.00 91.69 94 ILE A N 1
ATOM 766 C CA . ILE A 1 94 ? 7.689 9.227 6.642 1.00 91.69 94 ILE A CA 1
ATOM 767 C C . ILE A 1 94 ? 8.593 8.416 5.712 1.00 91.69 94 ILE A C 1
ATOM 769 O O . ILE A 1 94 ? 8.224 8.100 4.577 1.00 91.69 94 ILE A O 1
ATOM 773 N N . LYS A 1 95 ? 9.784 8.047 6.196 1.00 90.00 95 LYS A N 1
ATOM 774 C CA . LYS A 1 95 ? 10.724 7.210 5.446 1.00 90.00 95 LYS A CA 1
ATOM 775 C C . LYS A 1 95 ? 10.137 5.825 5.172 1.00 90.00 95 LYS A C 1
ATOM 777 O O . LYS A 1 95 ? 10.289 5.324 4.060 1.00 90.00 95 LYS A O 1
ATOM 782 N N . LYS A 1 96 ? 9.463 5.215 6.150 1.00 90.19 96 LYS A N 1
ATOM 783 C CA . LYS A 1 96 ? 8.841 3.891 6.020 1.00 90.19 96 LYS A CA 1
ATOM 784 C C . LYS A 1 96 ? 7.762 3.888 4.936 1.00 90.19 96 LYS A C 1
ATOM 786 O O . LYS A 1 96 ? 7.827 3.040 4.052 1.00 90.19 96 LYS A O 1
ATOM 791 N N . VAL A 1 97 ? 6.850 4.864 4.946 1.00 92.25 97 VAL A N 1
ATOM 792 C CA . VAL A 1 97 ? 5.812 5.034 3.913 1.00 92.25 97 VAL A CA 1
ATOM 793 C C . VAL A 1 97 ? 6.449 5.193 2.532 1.00 92.25 97 VAL A C 1
ATOM 795 O O . VAL A 1 97 ? 6.087 4.474 1.604 1.00 92.25 97 VAL A O 1
ATOM 798 N N . LEU A 1 98 ? 7.451 6.069 2.399 1.00 90.31 98 LEU A N 1
ATOM 799 C CA . LEU A 1 98 ? 8.160 6.287 1.133 1.00 90.31 98 LEU A CA 1
ATOM 800 C C . LEU A 1 98 ? 8.831 5.020 0.584 1.00 90.31 98 LEU A C 1
ATOM 802 O O . LEU A 1 98 ? 8.831 4.807 -0.629 1.00 90.31 98 LEU A O 1
ATOM 806 N N . CYS A 1 99 ? 9.400 4.176 1.448 1.00 90.62 99 CYS A N 1
ATOM 807 C CA . CYS A 1 99 ? 10.077 2.943 1.043 1.00 90.62 99 CYS A CA 1
ATOM 808 C C . CYS A 1 99 ? 9.147 1.909 0.389 1.00 90.62 99 CYS A C 1
ATOM 810 O O . CYS A 1 99 ? 9.648 1.068 -0.356 1.00 90.62 99 CYS A O 1
ATOM 812 N N . ASN A 1 100 ? 7.831 1.988 0.612 1.00 89.38 100 ASN A N 1
ATOM 813 C CA . ASN A 1 100 ? 6.861 1.077 -0.001 1.00 89.38 100 ASN A CA 1
ATOM 814 C C . ASN A 1 100 ? 6.596 1.380 -1.490 1.00 89.38 100 ASN A C 1
ATOM 816 O O . ASN A 1 100 ? 6.015 0.553 -2.189 1.00 89.38 100 ASN A O 1
ATOM 820 N N . PHE A 1 101 ? 7.039 2.537 -1.998 1.00 90.94 101 PHE A N 1
ATOM 821 C CA . PHE A 1 101 ? 6.837 2.953 -3.390 1.00 90.94 101 PHE A CA 1
ATOM 822 C C . PHE A 1 101 ? 8.067 2.702 -4.280 1.00 90.94 101 PHE A C 1
ATOM 824 O O . PHE A 1 101 ? 9.193 2.603 -3.782 1.00 90.94 101 PHE A O 1
ATOM 831 N N . PRO A 1 102 ? 7.910 2.639 -5.620 1.00 89.38 102 PRO A N 1
ATOM 832 C CA . PRO A 1 102 ? 9.028 2.402 -6.524 1.00 89.38 102 PRO A CA 1
ATOM 833 C C . PRO A 1 102 ? 10.015 3.572 -6.528 1.00 89.38 102 PRO A C 1
ATOM 835 O O . PRO A 1 102 ? 9.668 4.725 -6.265 1.00 89.38 102 PRO A O 1
ATOM 838 N N . GLU A 1 103 ? 11.256 3.295 -6.923 1.00 87.75 103 GLU A N 1
ATOM 839 C CA . GLU A 1 103 ? 12.323 4.302 -6.994 1.00 87.75 103 GLU A CA 1
ATOM 840 C C . GLU A 1 103 ? 11.988 5.482 -7.926 1.00 87.75 103 GLU A C 1
ATOM 842 O O . GLU A 1 103 ? 12.379 6.620 -7.670 1.00 87.75 103 GLU A O 1
ATOM 847 N N . SER A 1 104 ? 11.220 5.245 -8.992 1.00 86.75 104 SER A N 1
ATOM 848 C CA . SER A 1 104 ? 10.720 6.305 -9.877 1.00 86.75 104 SER A CA 1
ATOM 849 C C . SER A 1 104 ? 9.847 7.321 -9.138 1.00 86.75 104 SER A C 1
ATOM 851 O O . SER A 1 104 ? 10.012 8.523 -9.348 1.00 86.75 104 SER A O 1
ATOM 853 N N . LEU A 1 105 ? 8.958 6.854 -8.261 1.00 88.62 105 LEU A N 1
ATOM 854 C CA . LEU A 1 105 ? 8.049 7.699 -7.495 1.00 88.62 105 LEU A CA 1
ATOM 855 C C . LEU A 1 105 ? 8.795 8.405 -6.356 1.00 88.62 105 LEU A C 1
ATOM 857 O O . LEU A 1 105 ? 8.696 9.626 -6.224 1.00 88.62 105 LEU A O 1
ATOM 861 N N . LYS A 1 106 ? 9.631 7.663 -5.611 1.00 90.38 106 LYS A N 1
ATOM 862 C CA . LYS A 1 106 ? 10.478 8.210 -4.537 1.00 90.38 106 LYS A CA 1
ATOM 863 C C . LYS A 1 106 ? 11.302 9.402 -5.013 1.00 90.38 106 LYS A C 1
ATOM 865 O O . LYS A 1 106 ? 11.273 10.456 -4.385 1.00 90.38 106 LYS A O 1
ATOM 870 N N . ARG A 1 107 ? 11.984 9.276 -6.157 1.00 87.75 107 ARG A N 1
ATOM 871 C CA . ARG A 1 107 ? 12.785 10.369 -6.731 1.00 87.75 107 ARG A CA 1
ATOM 872 C C . ARG A 1 107 ? 11.952 11.611 -7.044 1.00 87.75 107 ARG A C 1
ATOM 874 O O . ARG A 1 107 ? 12.385 12.714 -6.727 1.00 87.75 107 ARG A O 1
ATOM 881 N N . LYS A 1 108 ? 10.759 11.445 -7.626 1.00 89.44 108 LYS A N 1
ATOM 882 C CA . LYS A 1 108 ? 9.858 12.564 -7.959 1.00 89.44 108 LYS A CA 1
ATOM 883 C C . LYS A 1 108 ? 9.378 13.294 -6.703 1.00 89.44 108 LYS A C 1
ATOM 885 O O . LYS A 1 108 ? 9.364 14.522 -6.687 1.00 89.44 108 LYS A O 1
ATOM 890 N N . VAL A 1 109 ? 9.037 12.555 -5.649 1.00 88.81 109 VAL A N 1
ATOM 891 C CA . VAL A 1 109 ? 8.614 13.130 -4.363 1.00 88.81 109 VAL A CA 1
ATOM 892 C C . VAL A 1 109 ? 9.779 13.822 -3.653 1.00 88.81 109 VAL A C 1
ATOM 894 O O . VAL A 1 109 ? 9.644 14.966 -3.232 1.00 88.81 109 VAL A O 1
ATOM 897 N N . ILE A 1 110 ? 10.962 13.202 -3.594 1.00 85.44 110 ILE A N 1
ATOM 898 C CA . ILE A 1 110 ? 12.156 13.807 -2.977 1.00 85.44 110 ILE A CA 1
ATOM 899 C C . ILE A 1 110 ? 12.575 15.089 -3.710 1.00 85.44 110 ILE A C 1
ATOM 901 O O . ILE A 1 110 ? 12.873 16.093 -3.064 1.00 85.44 110 ILE A O 1
ATOM 905 N N . ALA A 1 111 ? 12.543 15.094 -5.046 1.00 85.56 111 ALA A N 1
ATOM 906 C CA . ALA A 1 111 ? 12.838 16.287 -5.838 1.00 85.56 111 ALA A CA 1
ATOM 907 C C . ALA A 1 111 ? 11.865 17.441 -5.536 1.00 85.56 111 ALA A C 1
ATOM 909 O O . ALA A 1 111 ? 12.262 18.604 -5.543 1.00 85.56 111 ALA A O 1
ATOM 910 N N . LYS A 1 112 ? 10.596 17.133 -5.236 1.00 81.31 112 LYS A N 1
ATOM 911 C CA . LYS A 1 112 ? 9.618 18.126 -4.774 1.00 81.31 112 LYS A CA 1
ATOM 912 C C . LYS A 1 112 ? 9.874 18.565 -3.335 1.00 81.31 112 LYS A C 1
ATOM 914 O O . LYS A 1 112 ? 9.790 19.755 -3.058 1.00 81.31 112 LYS A O 1
ATOM 919 N N . LYS A 1 113 ? 10.237 17.644 -2.436 1.00 78.75 113 LYS A N 1
ATOM 920 C CA . LYS A 1 113 ? 10.616 17.959 -1.050 1.00 78.75 113 LYS A CA 1
ATOM 921 C C . LYS A 1 113 ? 11.776 18.956 -0.981 1.00 78.75 113 LYS A C 1
ATOM 923 O O . LYS A 1 113 ? 11.730 19.859 -0.163 1.00 78.75 113 LYS A O 1
ATOM 928 N N . GLN A 1 114 ? 12.778 18.848 -1.853 1.00 76.81 114 GLN A N 1
ATOM 929 C CA . GLN A 1 114 ? 13.903 19.798 -1.898 1.00 76.81 114 GLN A CA 1
ATOM 930 C C . GLN A 1 114 ? 13.502 21.229 -2.294 1.00 76.81 114 GLN A C 1
ATOM 932 O O . GLN A 1 114 ? 14.267 22.158 -2.063 1.00 76.81 114 GLN A O 1
ATOM 937 N N . ARG A 1 115 ? 12.318 21.415 -2.893 1.00 73.81 115 ARG A N 1
ATOM 938 C CA . ARG A 1 115 ? 11.766 22.737 -3.229 1.00 73.81 115 ARG A CA 1
ATOM 939 C C . ARG A 1 115 ? 10.940 23.342 -2.094 1.00 73.81 115 ARG A C 1
ATOM 941 O O . ARG A 1 115 ? 10.527 24.492 -2.200 1.00 73.81 115 ARG A O 1
ATOM 948 N N . VAL A 1 116 ? 10.669 22.572 -1.041 1.00 73.50 116 VAL A N 1
ATOM 949 C CA . VAL A 1 116 ? 10.020 23.068 0.172 1.00 73.50 116 VAL A CA 1
ATOM 950 C C . VAL A 1 116 ? 11.038 23.918 0.929 1.00 73.50 116 VAL A C 1
ATOM 952 O O . VAL A 1 116 ? 12.204 23.535 1.037 1.00 73.50 116 VAL A O 1
ATOM 955 N N . ALA A 1 117 ? 10.611 25.084 1.419 1.00 70.19 117 ALA A N 1
ATOM 956 C CA . ALA A 1 117 ? 11.480 25.980 2.172 1.00 70.19 117 ALA A CA 1
ATOM 957 C C . ALA A 1 117 ? 12.129 25.230 3.357 1.00 70.19 117 ALA A C 1
ATOM 959 O O . ALA A 1 117 ? 11.432 24.462 4.023 1.00 70.19 117 ALA A O 1
ATOM 960 N N . PRO A 1 118 ? 13.418 25.465 3.672 1.00 66.69 118 PRO A N 1
ATOM 961 C CA . PRO A 1 118 ? 14.113 24.780 4.769 1.00 66.69 118 PRO A CA 1
ATOM 962 C C . PRO A 1 118 ? 13.435 24.919 6.142 1.00 66.69 118 PRO A C 1
ATOM 964 O O . PRO A 1 118 ? 13.688 24.119 7.036 1.00 66.69 118 PRO A O 1
ATOM 967 N N . SER A 1 119 ? 12.583 25.935 6.306 1.00 64.19 119 SER A N 1
ATOM 968 C CA . SER A 1 119 ? 11.822 26.231 7.520 1.00 64.19 119 SER A CA 1
ATOM 969 C C . SER A 1 119 ? 10.505 25.458 7.654 1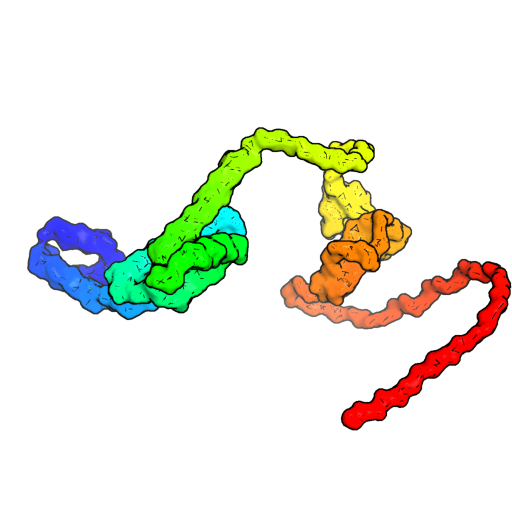.00 64.19 119 SER A C 1
ATOM 971 O O . SER A 1 119 ? 9.920 25.463 8.734 1.00 64.19 119 SER A O 1
ATOM 973 N N . ALA A 1 120 ? 10.015 24.805 6.596 1.00 73.44 120 ALA A N 1
ATOM 974 C CA . ALA A 1 120 ? 8.752 24.074 6.632 1.00 73.44 120 ALA A CA 1
ATOM 975 C C . ALA A 1 120 ? 8.984 22.591 6.961 1.00 73.44 120 ALA A C 1
ATOM 977 O O . ALA A 1 120 ? 9.763 21.895 6.302 1.00 73.44 120 ALA A O 1
ATOM 978 N N . SER A 1 121 ? 8.284 22.092 7.981 1.00 77.56 121 SER A N 1
ATOM 979 C CA . SER A 1 121 ? 8.317 20.681 8.353 1.00 77.56 121 SER A CA 1
ATOM 980 C C . SER A 1 121 ? 7.667 19.829 7.259 1.00 77.56 121 SER A C 1
ATOM 982 O O . SER A 1 121 ? 6.583 20.118 6.755 1.00 77.56 121 SER A O 1
ATOM 984 N N . PHE A 1 122 ? 8.352 18.759 6.857 1.00 86.06 122 PHE A N 1
ATOM 985 C CA . PHE A 1 122 ? 7.807 17.804 5.899 1.00 86.06 122 PHE A CA 1
ATOM 986 C C . PHE A 1 122 ? 6.870 16.845 6.637 1.00 86.06 122 PHE A C 1
ATOM 988 O O . PHE A 1 122 ? 7.349 15.968 7.348 1.00 86.06 122 PHE A O 1
ATOM 995 N N . THR A 1 123 ? 5.562 17.038 6.493 1.00 92.19 123 THR A N 1
ATOM 996 C CA . THR A 1 123 ? 4.519 16.274 7.197 1.00 92.19 123 THR A CA 1
ATOM 997 C C . THR A 1 123 ? 4.025 15.072 6.390 1.00 92.19 123 THR A C 1
ATOM 999 O O . THR A 1 123 ? 4.255 14.970 5.181 1.00 92.19 123 THR A O 1
ATOM 1002 N N . MET A 1 124 ? 3.285 14.173 7.047 1.00 92.94 124 MET A N 1
ATOM 1003 C CA . MET A 1 124 ? 2.594 13.068 6.373 1.00 92.94 124 MET A CA 1
ATOM 1004 C C . MET A 1 124 ? 1.543 13.544 5.378 1.00 92.94 124 MET A C 1
ATOM 1006 O O . MET A 1 124 ? 1.445 13.000 4.279 1.00 92.94 124 MET A O 1
ATOM 1010 N N . SER A 1 125 ? 0.797 14.591 5.729 1.00 92.81 125 SER A N 1
ATOM 1011 C CA . SER A 1 125 ? -0.178 15.206 4.828 1.00 92.81 125 SER A CA 1
ATOM 1012 C C . SER A 1 125 ? 0.481 15.689 3.535 1.00 92.81 125 SER A C 1
ATOM 1014 O O . SER A 1 125 ? 0.008 15.373 2.443 1.00 92.81 125 SER A O 1
ATOM 1016 N N . LEU A 1 126 ? 1.630 16.365 3.642 1.00 91.56 126 LEU A N 1
ATOM 1017 C CA . LEU A 1 126 ? 2.387 16.830 2.484 1.00 91.56 126 LEU A CA 1
ATOM 1018 C C . LEU A 1 126 ? 2.965 15.665 1.674 1.00 91.56 126 LEU A C 1
ATOM 1020 O O . LEU A 1 126 ? 2.929 15.699 0.444 1.00 91.56 126 LEU A O 1
ATOM 1024 N N . LEU A 1 127 ? 3.473 14.624 2.340 1.00 93.00 127 LEU A N 1
ATOM 1025 C CA . LEU A 1 127 ? 3.941 13.413 1.670 1.00 93.00 127 LEU A CA 1
ATOM 1026 C C . LEU A 1 127 ? 2.828 12.786 0.822 1.00 93.00 127 LEU A C 1
ATOM 1028 O O . LEU A 1 127 ? 3.036 12.523 -0.363 1.00 93.00 127 LEU A O 1
ATOM 1032 N N . PHE A 1 128 ? 1.654 12.562 1.411 1.00 95.00 128 PHE A N 1
ATOM 1033 C CA . PHE A 1 128 ? 0.530 11.959 0.706 1.00 95.00 128 PHE A CA 1
ATOM 1034 C C . PHE A 1 128 ? 0.015 12.837 -0.429 1.00 95.00 128 PHE A C 1
ATOM 1036 O O . PHE A 1 128 ? -0.229 12.316 -1.512 1.00 95.00 128 PHE A O 1
ATOM 1043 N N . GLN A 1 129 ? -0.054 14.156 -0.234 1.00 94.00 129 GLN A N 1
ATOM 1044 C CA . GLN A 1 129 ? -0.391 15.096 -1.303 1.00 94.00 129 GLN A CA 1
ATOM 1045 C C . GLN A 1 129 ? 0.601 14.996 -2.471 1.00 94.00 129 GLN A C 1
ATOM 1047 O O . GLN A 1 129 ? 0.204 14.977 -3.634 1.00 94.00 129 GLN A O 1
ATOM 1052 N N . GLN A 1 130 ? 1.904 14.907 -2.187 1.00 92.50 130 GLN A N 1
ATOM 1053 C CA . GLN A 1 130 ? 2.922 14.786 -3.231 1.00 92.50 130 GLN A CA 1
ATOM 1054 C C . GLN A 1 130 ? 2.868 13.437 -3.954 1.00 92.50 130 GLN A C 1
ATOM 1056 O O . GLN A 1 130 ? 3.069 13.406 -5.170 1.00 92.50 130 GLN A O 1
ATOM 1061 N N . LEU A 1 131 ? 2.627 12.342 -3.227 1.00 93.94 131 LEU A N 1
ATOM 1062 C CA . LEU A 1 131 ? 2.440 11.010 -3.804 1.00 93.94 131 LEU A CA 1
ATOM 1063 C C . LEU A 1 131 ? 1.212 10.990 -4.716 1.00 93.94 131 LEU A C 1
ATOM 1065 O O . LEU A 1 131 ? 1.335 10.579 -5.868 1.00 93.94 131 LEU A O 1
ATOM 1069 N N . ASP A 1 132 ? 0.079 11.496 -4.229 1.00 95.31 132 ASP A N 1
ATOM 1070 C CA . ASP A 1 132 ? -1.164 11.604 -4.989 1.00 95.31 132 ASP A CA 1
ATOM 1071 C C . ASP A 1 132 ? -0.956 12.401 -6.277 1.00 95.31 132 ASP A C 1
ATOM 1073 O O . ASP A 1 132 ? -1.210 11.897 -7.364 1.00 95.31 132 ASP A O 1
ATOM 1077 N N . GLU A 1 133 ? -0.376 13.598 -6.184 1.00 94.06 133 GLU A N 1
ATOM 1078 C CA . GLU A 1 133 ? -0.149 14.456 -7.345 1.00 94.06 133 GLU A CA 1
ATOM 1079 C C . GLU A 1 133 ? 0.760 13.786 -8.392 1.00 94.06 133 GLU A C 1
ATOM 1081 O O . GLU A 1 133 ? 0.571 13.967 -9.595 1.00 94.06 133 GLU A O 1
ATOM 1086 N N . VAL A 1 134 ? 1.775 13.026 -7.961 1.00 92.38 134 VAL A N 1
ATOM 1087 C CA . VAL A 1 134 ? 2.644 12.288 -8.888 1.00 92.38 134 VAL A CA 1
ATOM 1088 C C . VAL A 1 134 ? 1.882 11.135 -9.537 1.00 92.38 134 VAL A C 1
ATOM 1090 O O . VAL A 1 134 ? 1.950 11.011 -10.756 1.00 92.38 134 VAL A O 1
ATOM 1093 N N . ILE A 1 135 ? 1.158 10.319 -8.767 1.00 93.44 135 ILE A N 1
ATOM 1094 C CA . ILE A 1 135 ? 0.387 9.188 -9.307 1.00 93.44 135 ILE A CA 1
ATOM 1095 C C . ILE A 1 135 ? -0.693 9.698 -10.267 1.00 93.44 135 ILE A C 1
ATOM 1097 O O . ILE A 1 135 ? -0.762 9.216 -11.392 1.00 93.44 135 ILE A O 1
ATOM 1101 N N . SER A 1 136 ? -1.438 10.739 -9.892 1.00 94.50 136 SER A N 1
ATOM 1102 C CA . SER A 1 136 ? -2.466 11.374 -10.726 1.00 94.50 136 SER A CA 1
ATOM 1103 C C . SER A 1 136 ? -1.891 11.882 -12.051 1.00 94.50 136 SER A C 1
ATOM 1105 O O . SER A 1 136 ? -2.510 11.731 -13.101 1.00 94.50 136 SER A O 1
ATOM 1107 N N . LYS A 1 137 ? -0.668 12.430 -12.048 1.00 91.50 137 LYS A N 1
ATOM 1108 C CA . LYS A 1 137 ? 0.028 12.807 -13.289 1.00 91.50 137 LYS A CA 1
ATOM 1109 C C . LYS A 1 137 ? 0.383 11.600 -14.148 1.00 91.50 137 LYS A C 1
ATOM 1111 O O . LYS A 1 137 ? 0.221 11.673 -15.360 1.00 91.50 137 LYS A O 1
ATOM 1116 N N . GLU A 1 138 ? 0.862 10.508 -13.558 1.00 89.69 138 GLU A N 1
ATOM 1117 C CA . GLU A 1 138 ? 1.154 9.284 -14.316 1.00 89.69 138 GLU A CA 1
ATOM 1118 C C . GLU A 1 138 ? -0.121 8.649 -14.889 1.00 89.69 138 GLU A C 1
ATOM 1120 O O . GLU A 1 138 ? -0.108 8.188 -16.028 1.00 89.69 138 GLU A O 1
ATOM 1125 N N . GLU A 1 139 ? -1.230 8.665 -14.146 1.00 91.62 139 GLU A N 1
ATOM 1126 C CA . GLU A 1 139 ? -2.546 8.230 -14.632 1.00 91.62 139 GLU A CA 1
ATOM 1127 C C . GLU A 1 139 ? -2.997 9.085 -15.816 1.00 91.62 139 GLU A C 1
ATOM 1129 O O . GLU A 1 139 ? -3.375 8.553 -16.857 1.00 91.62 139 GLU A O 1
ATOM 1134 N N . LEU A 1 140 ? -2.873 10.407 -15.694 1.00 89.56 140 LEU A N 1
ATOM 1135 C CA . LEU A 1 140 ? -3.211 11.351 -16.751 1.00 89.56 140 LEU A CA 1
ATOM 1136 C C . LEU A 1 140 ? -2.341 11.152 -18.000 1.00 89.56 140 LEU A C 1
ATOM 1138 O O . LEU A 1 140 ? -2.838 11.202 -19.123 1.00 89.56 140 LEU A O 1
ATOM 1142 N N . VAL A 1 141 ? -1.045 10.884 -17.810 1.00 88.12 141 VAL A N 1
ATOM 1143 C CA . VAL A 1 141 ? -0.128 10.529 -18.899 1.00 88.12 141 VAL A CA 1
ATOM 1144 C C . VAL A 1 141 ? -0.592 9.251 -19.581 1.00 88.12 141 VAL A C 1
ATOM 1146 O O . VAL A 1 141 ? -0.634 9.238 -20.801 1.00 88.12 141 VAL A O 1
ATOM 1149 N N . LEU A 1 142 ? -0.977 8.205 -18.844 1.00 85.75 142 LEU A N 1
ATOM 1150 C CA . LEU A 1 142 ? -1.508 6.977 -19.444 1.00 85.75 142 LEU A CA 1
ATOM 1151 C C . LEU A 1 142 ? -2.809 7.227 -20.217 1.00 85.75 142 LEU A C 1
ATOM 1153 O O . LEU A 1 142 ? -2.958 6.698 -21.314 1.00 85.75 142 LEU A O 1
ATOM 1157 N N . MET A 1 143 ? -3.708 8.060 -19.686 1.00 86.44 143 MET A N 1
ATOM 1158 C CA . MET A 1 143 ? -4.966 8.414 -20.350 1.00 86.44 143 MET A CA 1
ATOM 1159 C C . MET A 1 143 ? -4.747 9.191 -21.653 1.00 86.44 143 MET A C 1
ATOM 1161 O O . MET A 1 143 ? -5.358 8.868 -22.667 1.00 86.44 143 MET A O 1
ATOM 1165 N N . TYR A 1 144 ? -3.867 10.197 -21.655 1.00 83.19 144 TYR A N 1
ATOM 1166 C CA . TYR A 1 144 ? -3.577 10.993 -22.855 1.00 83.19 144 TYR A CA 1
ATOM 1167 C C . TYR A 1 144 ? -2.523 10.366 -23.775 1.00 83.19 144 TYR A C 1
ATOM 1169 O O . TYR A 1 144 ? -2.300 10.862 -24.880 1.00 83.19 144 TYR A O 1
ATOM 1177 N N . ALA A 1 145 ? -1.855 9.290 -23.353 1.00 75.38 145 ALA A N 1
ATOM 1178 C CA . ALA A 1 145 ? -0.848 8.613 -24.164 1.00 75.38 145 ALA A CA 1
ATOM 1179 C C . ALA A 1 145 ? -1.437 7.719 -25.271 1.00 75.38 145 ALA A C 1
ATOM 1181 O O . ALA A 1 145 ? -0.654 7.163 -26.047 1.00 75.38 145 ALA A O 1
ATOM 1182 N N . GLU A 1 146 ? -2.762 7.599 -25.424 1.00 60.62 146 GLU A N 1
ATOM 1183 C CA . GLU A 1 146 ? -3.344 6.802 -26.510 1.00 60.62 146 GLU A CA 1
ATOM 1184 C C . GLU A 1 146 ? -3.742 7.623 -27.757 1.00 60.62 146 GLU A C 1
ATOM 1186 O O . GLU A 1 146 ? -4.561 8.536 -27.726 1.00 60.62 146 GLU A O 1
ATOM 1191 N N . THR A 1 147 ? -3.162 7.198 -28.893 1.00 50.53 147 THR A N 1
ATOM 1192 C CA . THR A 1 147 ? -3.358 7.614 -30.300 1.00 50.53 147 THR A CA 1
ATOM 1193 C C . THR A 1 147 ? -2.568 8.820 -30.836 1.00 50.53 147 THR A C 1
ATOM 1195 O O . THR A 1 147 ? -3.075 9.655 -31.578 1.00 50.53 147 THR A O 1
ATOM 1198 N N . ARG A 1 148 ? -1.235 8.790 -30.720 1.00 49.19 148 ARG A N 1
ATOM 1199 C CA . ARG A 1 148 ? -0.509 8.866 -32.003 1.00 49.19 148 ARG A CA 1
ATOM 1200 C C . ARG A 1 148 ? -0.486 7.445 -32.552 1.00 49.19 148 ARG A C 1
ATOM 1202 O O . ARG A 1 148 ? -0.033 6.560 -31.816 1.00 49.19 148 ARG A O 1
ATOM 1209 N N . PRO A 1 149 ? -0.920 7.168 -33.802 1.00 48.16 149 PRO A N 1
ATOM 1210 C CA . PRO A 1 149 ? -0.397 5.980 -34.459 1.00 48.16 149 PRO A CA 1
ATOM 1211 C C . PRO A 1 149 ? 1.111 6.063 -34.267 1.00 48.16 149 PRO A C 1
ATOM 1213 O O . PRO A 1 149 ? 1.684 7.148 -34.402 1.00 48.16 149 PRO A O 1
ATOM 1216 N N . LYS A 1 150 ? 1.750 4.968 -33.855 1.00 46.84 150 LYS A N 1
ATOM 1217 C CA . LYS A 1 150 ? 3.206 4.921 -33.826 1.00 46.84 150 LYS A CA 1
ATOM 1218 C C . LYS A 1 150 ? 3.670 5.271 -35.241 1.00 46.84 150 LYS A C 1
ATOM 1220 O O . LYS A 1 150 ? 3.794 4.388 -36.081 1.00 46.84 150 LYS A O 1
ATOM 1225 N N . GLN A 1 151 ? 3.970 6.542 -35.505 1.00 48.31 151 GLN A N 1
ATOM 1226 C CA . GLN A 1 151 ? 5.013 6.904 -36.434 1.00 48.31 151 GLN A CA 1
ATOM 1227 C C . GLN A 1 151 ? 6.261 6.382 -35.746 1.00 48.31 151 GLN A C 1
ATOM 1229 O O . GLN A 1 151 ? 6.947 7.067 -34.994 1.00 48.31 151 GLN A O 1
ATOM 1234 N N . THR A 1 152 ? 6.488 5.083 -35.927 1.00 43.09 152 THR A N 1
ATOM 1235 C CA . THR A 1 152 ? 7.816 4.525 -35.854 1.00 43.09 152 THR A CA 1
ATOM 1236 C C . THR A 1 152 ? 8.655 5.472 -36.688 1.00 43.09 152 THR A C 1
ATOM 1238 O O . THR A 1 152 ? 8.462 5.530 -37.906 1.00 43.09 152 THR A O 1
ATOM 1241 N N . MET A 1 153 ? 9.529 6.251 -36.053 1.00 44.44 153 MET A N 1
ATOM 1242 C CA . MET A 1 153 ? 10.645 6.814 -36.780 1.00 44.44 153 MET A CA 1
ATOM 1243 C C . MET A 1 153 ? 11.357 5.610 -37.376 1.00 44.44 153 MET A C 1
ATOM 1245 O O . MET A 1 153 ? 12.018 4.839 -36.677 1.00 44.44 153 MET A O 1
ATOM 1249 N N . LYS A 1 154 ? 11.097 5.392 -38.666 1.00 42.41 154 LYS A N 1
ATOM 1250 C CA . LYS A 1 154 ? 11.868 4.519 -39.525 1.00 42.41 154 LYS A CA 1
ATOM 1251 C C . LYS A 1 154 ? 13.259 5.142 -39.551 1.00 42.41 154 LYS A C 1
ATOM 1253 O O . LYS A 1 154 ? 13.605 5.888 -40.451 1.00 42.41 154 LYS A O 1
ATOM 1258 N N . THR A 1 155 ? 14.073 4.834 -38.546 1.00 43.25 155 THR A N 1
ATOM 1259 C CA . THR A 1 155 ? 15.472 4.559 -38.847 1.00 43.25 155 THR A CA 1
ATOM 1260 C C . THR A 1 155 ? 15.416 3.470 -39.903 1.00 43.25 155 THR A C 1
ATOM 1262 O O . THR A 1 155 ? 14.746 2.464 -39.670 1.00 43.25 155 THR A O 1
ATOM 1265 N N . ASN A 1 156 ? 15.983 3.745 -41.080 1.00 44.31 156 ASN A N 1
ATOM 1266 C CA . ASN A 1 156 ? 15.957 2.901 -42.272 1.00 44.31 156 ASN A CA 1
ATOM 1267 C C . ASN A 1 156 ? 16.299 1.443 -41.933 1.00 44.31 156 ASN A C 1
ATOM 1269 O O . ASN A 1 156 ? 17.435 0.995 -42.044 1.00 44.31 156 ASN A O 1
ATOM 1273 N N . LYS A 1 157 ? 15.288 0.687 -41.513 1.00 40.84 157 LYS A N 1
ATOM 1274 C CA . LYS A 1 157 ? 15.266 -0.756 -41.582 1.00 40.84 157 LYS A CA 1
ATOM 1275 C C . LYS A 1 157 ? 14.660 -1.045 -42.930 1.00 40.84 157 LYS A C 1
ATOM 1277 O O . LYS A 1 157 ? 13.451 -0.928 -43.119 1.00 40.84 157 LYS A O 1
ATOM 1282 N N . VAL A 1 158 ? 15.563 -1.355 -43.851 1.00 41.16 158 VAL A N 1
ATOM 1283 C CA . VAL A 1 158 ? 15.304 -2.166 -45.033 1.00 41.16 158 VAL A CA 1
ATOM 1284 C C . VAL A 1 158 ? 14.179 -3.148 -44.706 1.00 41.16 158 VAL A C 1
ATOM 1286 O O . VAL A 1 158 ? 14.230 -3.853 -43.693 1.00 41.16 158 VAL A O 1
ATOM 1289 N N . LEU A 1 159 ? 13.126 -3.078 -45.515 1.00 42.53 159 LEU A N 1
ATOM 1290 C CA . LEU A 1 159 ? 11.931 -3.899 -45.423 1.00 42.53 159 LEU A CA 1
ATOM 1291 C C . LEU A 1 159 ? 12.342 -5.359 -45.233 1.00 42.53 159 LEU A C 1
ATOM 1293 O O . LEU A 1 159 ? 12.998 -5.935 -46.094 1.00 42.53 159 LEU A O 1
ATOM 1297 N N . ASN A 1 160 ? 11.939 -5.957 -44.117 1.00 38.53 160 ASN A N 1
ATOM 1298 C CA . ASN A 1 160 ? 11.759 -7.395 -44.089 1.00 38.53 160 ASN A CA 1
ATOM 1299 C C . ASN A 1 160 ? 10.364 -7.658 -43.538 1.00 38.53 160 ASN A C 1
ATOM 1301 O O . ASN A 1 160 ? 10.043 -7.271 -42.409 1.00 38.53 160 ASN A O 1
ATOM 1305 N N . ASN A 1 161 ? 9.526 -8.216 -44.405 1.00 38.06 161 ASN A N 1
ATOM 1306 C CA . ASN A 1 161 ? 8.133 -8.540 -44.167 1.00 38.06 161 ASN A CA 1
ATOM 1307 C C . ASN A 1 161 ? 7.988 -9.285 -42.837 1.00 38.06 161 ASN A C 1
ATOM 1309 O O . ASN A 1 161 ? 8.605 -10.328 -42.619 1.00 38.06 161 ASN A O 1
ATOM 1313 N N . LYS A 1 162 ? 7.162 -8.749 -41.936 1.00 42.16 162 LYS A N 1
ATOM 1314 C CA . LYS A 1 162 ? 6.624 -9.542 -40.832 1.00 42.16 162 LYS A CA 1
ATOM 1315 C C . LYS A 1 162 ? 5.503 -10.393 -41.403 1.00 42.16 162 LYS A C 1
ATOM 1317 O O . LYS A 1 162 ? 4.340 -10.019 -41.318 1.00 42.16 162 LYS A O 1
ATOM 1322 N N . GLU A 1 163 ? 5.882 -11.515 -41.995 1.00 39.41 163 GLU A N 1
ATOM 1323 C CA . GLU A 1 163 ? 5.000 -12.668 -41.974 1.00 39.41 163 GLU A CA 1
ATOM 1324 C C . GLU A 1 163 ? 4.787 -13.082 -40.517 1.00 39.41 163 GLU A C 1
ATOM 1326 O O . GLU A 1 163 ? 5.678 -12.918 -39.670 1.00 39.41 163 GLU A O 1
ATOM 1331 N N . ASP A 1 164 ? 3.598 -13.595 -40.224 1.00 41.78 164 ASP A N 1
ATOM 1332 C CA . ASP A 1 164 ? 3.277 -14.281 -38.984 1.00 41.78 164 ASP A CA 1
ATOM 1333 C C . ASP A 1 164 ? 4.290 -15.405 -38.731 1.00 41.78 164 ASP A C 1
ATOM 1335 O O . ASP A 1 164 ? 4.090 -16.559 -39.112 1.00 41.78 164 ASP A O 1
ATOM 1339 N N . PHE A 1 165 ? 5.395 -15.091 -38.050 1.00 48.16 165 PHE A N 1
ATOM 1340 C CA . PHE A 1 165 ? 6.285 -16.099 -37.495 1.00 48.16 165 PHE A CA 1
ATOM 1341 C C . PHE A 1 165 ? 5.536 -16.779 -36.349 1.00 48.16 165 PHE A C 1
ATOM 1343 O O . PHE A 1 165 ? 5.725 -16.466 -35.168 1.00 48.16 165 PHE A O 1
ATOM 1350 N N . LYS A 1 166 ? 4.683 -17.750 -36.704 1.00 51.97 166 LYS A N 1
ATOM 1351 C CA . LYS A 1 166 ? 4.343 -18.879 -35.837 1.00 51.97 166 LYS A CA 1
ATOM 1352 C C . LYS A 1 166 ? 5.658 -19.291 -35.189 1.00 51.97 166 LYS A C 1
ATOM 1354 O O . LYS A 1 166 ? 6.605 -19.610 -35.902 1.00 51.97 166 LYS A O 1
ATOM 1359 N N . ARG A 1 167 ? 5.775 -19.182 -33.860 1.00 63.25 167 ARG A N 1
ATOM 1360 C CA . ARG A 1 167 ? 7.012 -19.541 -33.153 1.00 63.25 167 ARG A CA 1
ATOM 1361 C C . ARG A 1 167 ? 7.266 -21.027 -33.379 1.00 63.25 167 ARG A C 1
ATOM 1363 O O . ARG A 1 167 ? 6.723 -21.868 -32.671 1.00 63.25 167 ARG A O 1
ATOM 1370 N N . THR A 1 168 ? 8.049 -21.332 -34.401 1.00 81.62 168 THR A N 1
ATOM 1371 C CA . THR A 1 168 ? 8.469 -22.681 -34.729 1.00 81.62 168 THR A CA 1
ATOM 1372 C C . THR A 1 168 ? 9.560 -23.111 -33.763 1.00 81.62 168 THR A C 1
ATOM 1374 O O . THR A 1 168 ? 10.378 -22.300 -33.320 1.00 81.62 168 THR A O 1
ATOM 1377 N N . CYS A 1 169 ? 9.595 -24.396 -33.452 1.00 85.62 169 CYS A N 1
ATOM 1378 C CA . CYS A 1 169 ? 10.622 -25.004 -32.632 1.00 85.62 169 CYS A CA 1
ATOM 1379 C C . CYS A 1 169 ? 12.021 -24.676 -33.174 1.00 85.62 169 CYS A C 1
ATOM 1381 O O . CYS A 1 169 ? 12.301 -24.871 -34.355 1.00 85.62 169 CYS A O 1
ATOM 1383 N N . MET A 1 170 ? 12.924 -24.224 -32.300 1.00 85.00 170 MET A N 1
ATOM 1384 C CA . MET A 1 170 ? 14.296 -23.846 -32.678 1.00 85.00 170 MET A CA 1
ATOM 1385 C C . MET A 1 170 ? 15.136 -25.028 -33.189 1.00 85.00 170 MET A C 1
ATOM 1387 O O . MET A 1 170 ? 16.184 -24.818 -33.794 1.00 85.00 170 MET A O 1
ATOM 1391 N N . TYR A 1 171 ? 14.678 -26.257 -32.936 1.00 85.19 171 TYR A N 1
ATOM 1392 C CA . TYR A 1 171 ? 15.350 -27.484 -33.349 1.00 85.19 171 TYR A CA 1
ATOM 1393 C C . TYR A 1 171 ? 14.718 -28.063 -34.620 1.00 85.19 171 TYR A C 1
ATOM 1395 O O . TYR A 1 171 ? 15.355 -28.112 -35.660 1.00 85.19 171 TYR A O 1
ATOM 1403 N N . CYS A 1 172 ? 13.439 -28.441 -34.573 1.00 86.94 172 CYS A N 1
ATOM 1404 C CA . CYS A 1 172 ? 12.780 -29.147 -35.680 1.00 86.94 172 CYS A CA 1
ATOM 1405 C C . CYS A 1 172 ? 11.922 -28.260 -36.592 1.00 86.94 172 CYS A C 1
ATOM 1407 O O . CYS A 1 172 ? 11.321 -28.755 -37.538 1.00 86.94 172 CYS A O 1
ATOM 1409 N N . ARG A 1 173 ? 11.810 -26.958 -36.295 1.00 83.44 173 ARG A N 1
ATOM 1410 C CA . ARG A 1 173 ? 10.984 -25.983 -37.034 1.00 83.44 173 ARG A CA 1
ATOM 1411 C C . ARG A 1 173 ? 9.479 -26.307 -37.104 1.00 83.44 173 ARG A C 1
ATOM 1413 O O . ARG A 1 173 ? 8.745 -25.612 -37.796 1.00 83.44 173 ARG A O 1
ATOM 1420 N N . ALA A 1 174 ? 8.993 -27.286 -36.339 1.00 84.31 174 ALA A N 1
ATOM 1421 C CA . ALA A 1 174 ? 7.565 -27.576 -36.199 1.00 84.31 174 ALA A CA 1
ATOM 1422 C C . ALA A 1 174 ? 6.843 -26.552 -35.300 1.00 84.31 174 ALA A C 1
ATOM 1424 O O . ALA A 1 174 ? 7.474 -25.784 -34.574 1.00 84.31 174 ALA A O 1
ATOM 1425 N N . THR A 1 175 ? 5.510 -26.553 -35.297 1.00 86.38 175 THR A N 1
ATOM 1426 C CA . THR A 1 175 ? 4.659 -25.603 -34.555 1.00 86.38 175 THR A CA 1
ATOM 1427 C C . THR A 1 175 ? 4.477 -25.979 -33.080 1.00 86.38 175 THR A C 1
ATOM 1429 O O . THR A 1 175 ? 3.357 -26.111 -32.594 1.00 86.38 175 THR A O 1
ATOM 1432 N N . HIS A 1 176 ? 5.576 -26.169 -32.354 1.00 83.88 176 HIS A N 1
ATOM 1433 C CA . HIS A 1 176 ? 5.553 -26.352 -30.904 1.00 83.88 176 HIS A CA 1
ATOM 1434 C C . HIS A 1 176 ? 6.648 -25.526 -30.218 1.00 83.88 176 HIS A C 1
ATOM 1436 O O . HIS A 1 176 ? 7.670 -25.204 -30.834 1.00 83.88 176 HIS A O 1
ATOM 1442 N N . PRO A 1 177 ? 6.489 -25.209 -28.922 1.00 82.62 177 PRO A N 1
ATOM 1443 C CA . PRO A 1 177 ? 7.545 -24.586 -28.139 1.00 82.62 177 PRO A CA 1
ATOM 1444 C C . PRO A 1 177 ? 8.792 -25.473 -28.070 1.00 82.62 177 PRO A C 1
ATOM 1446 O O . PRO A 1 177 ? 8.696 -26.649 -27.741 1.00 82.62 177 PRO A O 1
ATOM 1449 N N . SER A 1 178 ? 9.982 -24.909 -28.276 1.00 84.81 178 SER A N 1
ATOM 1450 C CA . SER A 1 178 ? 11.247 -25.663 -28.313 1.00 84.81 178 SER A CA 1
ATOM 1451 C C . SER A 1 178 ? 11.525 -26.551 -27.091 1.00 84.81 178 SER A C 1
ATOM 1453 O O . SER A 1 178 ? 12.259 -27.531 -27.197 1.00 84.81 178 SER A O 1
ATOM 1455 N N . HIS A 1 179 ? 10.970 -26.237 -25.917 1.00 82.25 179 HIS A N 1
ATOM 1456 C CA . HIS A 1 179 ? 11.105 -27.095 -24.736 1.00 82.25 179 HIS A CA 1
ATOM 1457 C C . HIS A 1 179 ? 10.377 -28.438 -24.909 1.00 82.25 179 HIS A C 1
ATOM 1459 O O . HIS A 1 179 ? 10.908 -29.459 -24.489 1.00 82.25 179 HIS A O 1
ATOM 1465 N N . ALA A 1 180 ? 9.246 -28.450 -25.616 1.00 84.06 180 ALA A N 1
ATOM 1466 C CA . ALA A 1 180 ? 8.417 -29.623 -25.887 1.00 84.06 180 ALA A CA 1
ATOM 1467 C C . ALA A 1 180 ? 8.856 -30.412 -27.139 1.00 84.06 180 ALA A C 1
ATOM 1469 O O . ALA A 1 180 ? 8.103 -31.239 -27.646 1.00 84.06 180 ALA A O 1
ATOM 1470 N N . CYS A 1 181 ? 10.056 -30.152 -27.670 1.00 87.38 181 CYS A N 1
ATOM 1471 C CA . CYS A 1 181 ? 10.554 -30.871 -28.837 1.00 87.38 181 CYS A CA 1
ATOM 1472 C C . CYS A 1 181 ? 10.871 -32.331 -28.504 1.00 87.38 181 CYS A C 1
ATOM 1474 O O . CYS A 1 181 ? 11.756 -32.605 -27.693 1.00 87.38 181 CYS A O 1
ATOM 1476 N N . THR A 1 182 ? 10.171 -33.248 -29.172 1.00 86.56 182 THR A N 1
ATOM 1477 C CA . THR A 1 182 ? 10.357 -34.701 -29.050 1.00 86.56 182 THR A CA 1
ATOM 1478 C C . THR A 1 182 ? 11.446 -35.245 -29.974 1.00 86.56 182 THR A C 1
ATOM 1480 O O . THR A 1 182 ? 12.042 -36.264 -29.654 1.00 86.56 182 THR A O 1
ATOM 1483 N N . GLN A 1 183 ? 11.756 -34.558 -31.083 1.00 87.50 183 GLN A N 1
ATOM 1484 C CA . GLN A 1 183 ? 12.819 -34.968 -32.015 1.00 87.50 183 GLN A CA 1
ATOM 1485 C C . GLN A 1 183 ? 14.227 -34.802 -31.422 1.00 87.50 183 GLN A C 1
ATOM 1487 O O . GLN A 1 183 ? 15.127 -35.566 -31.747 1.00 87.50 183 GLN A O 1
ATOM 1492 N N . TYR A 1 184 ? 14.413 -33.799 -30.561 1.00 87.94 184 TYR A N 1
ATOM 1493 C CA . TYR A 1 184 ? 15.656 -33.559 -29.828 1.00 87.94 184 TYR A CA 1
ATOM 1494 C C . TYR A 1 184 ? 15.305 -33.505 -28.348 1.00 87.94 184 TYR A C 1
ATOM 1496 O O . TYR A 1 184 ? 15.028 -32.444 -27.781 1.00 87.94 184 TYR A O 1
ATOM 1504 N N . SER A 1 185 ? 15.218 -34.683 -27.750 1.00 82.94 185 SER A N 1
ATOM 1505 C CA . SER A 1 185 ? 14.645 -34.883 -26.425 1.00 82.94 185 SER A CA 1
ATOM 1506 C C . SER A 1 185 ? 15.666 -34.608 -25.321 1.00 82.94 185 SER A C 1
ATOM 1508 O O . SER A 1 185 ? 15.322 -34.003 -24.304 1.00 82.94 185 SER A O 1
ATOM 1510 N N . THR A 1 186 ? 16.938 -34.949 -25.548 1.00 87.75 186 THR A N 1
ATOM 1511 C CA . THR A 1 186 ? 17.985 -34.846 -24.525 1.00 87.75 186 THR A CA 1
ATOM 1512 C C . THR A 1 186 ? 18.786 -33.538 -24.613 1.00 87.75 186 THR A C 1
ATOM 1514 O O . THR A 1 186 ? 18.943 -32.961 -25.697 1.00 87.75 186 THR A O 1
ATOM 1517 N N . PRO A 1 187 ? 19.359 -33.048 -23.494 1.00 89.50 187 PRO A N 1
ATOM 1518 C CA . PRO A 1 187 ? 20.300 -31.924 -23.514 1.00 89.50 187 PRO A CA 1
ATOM 1519 C C . PRO A 1 187 ? 21.500 -32.148 -24.447 1.00 89.50 187 PRO A C 1
ATOM 1521 O O . PRO A 1 187 ? 21.989 -31.196 -25.064 1.00 89.50 187 PRO A O 1
ATOM 1524 N N . GLN A 1 188 ? 21.947 -33.403 -24.573 1.00 88.81 188 GLN A N 1
ATOM 1525 C CA . GLN A 1 188 ? 23.009 -33.864 -25.469 1.00 88.81 188 GLN A CA 1
ATOM 1526 C C . GLN A 1 188 ? 22.615 -33.589 -26.919 1.00 88.81 188 GLN A C 1
ATOM 1528 O O . GLN A 1 188 ? 23.298 -32.837 -27.611 1.00 88.81 188 GLN A O 1
ATOM 1533 N N . GLU A 1 189 ? 21.481 -34.137 -27.354 1.00 89.31 189 GLU A N 1
ATOM 1534 C CA . GLU A 1 189 ? 20.948 -33.984 -28.711 1.00 89.31 189 GLU A CA 1
ATOM 1535 C C . GLU A 1 189 ? 20.742 -32.515 -29.078 1.00 89.31 189 GLU A C 1
ATOM 1537 O O . GLU A 1 189 ? 21.152 -32.074 -30.153 1.00 89.31 189 GLU A O 1
ATOM 1542 N N . ARG A 1 190 ? 20.174 -31.729 -28.157 1.00 91.88 190 ARG A N 1
ATOM 1543 C CA . ARG A 1 190 ? 19.931 -30.293 -28.350 1.00 91.88 190 ARG A CA 1
ATOM 1544 C C . ARG A 1 190 ? 21.234 -29.510 -28.500 1.00 91.88 190 ARG A C 1
ATOM 1546 O O . ARG A 1 190 ? 21.352 -28.685 -29.404 1.00 91.88 190 ARG A O 1
ATOM 1553 N N . SER A 1 191 ? 22.224 -29.775 -27.648 1.00 90.56 191 SER A N 1
ATOM 1554 C CA . SER A 1 191 ? 23.541 -29.124 -27.719 1.00 90.56 191 SER A CA 1
ATOM 1555 C C . SER A 1 191 ? 24.279 -29.478 -29.006 1.00 90.56 191 SER A C 1
ATOM 1557 O O . SER A 1 191 ? 24.847 -28.599 -29.657 1.00 90.56 191 SER A O 1
ATOM 1559 N N . THR A 1 192 ? 24.257 -30.757 -29.383 1.00 90.81 192 THR A N 1
ATOM 1560 C CA . THR A 1 192 ? 24.889 -31.261 -30.605 1.00 90.81 192 THR A CA 1
ATOM 1561 C C . THR A 1 192 ? 24.235 -30.667 -31.843 1.00 90.81 192 THR A C 1
ATOM 1563 O O . THR A 1 192 ? 24.949 -30.223 -32.736 1.00 90.81 192 THR A O 1
ATOM 1566 N N . TYR A 1 193 ? 22.904 -30.568 -31.875 1.00 93.19 193 TYR A N 1
ATOM 1567 C CA . TYR A 1 193 ? 22.185 -29.900 -32.957 1.00 93.19 193 TYR A CA 1
ATOM 1568 C C . TYR A 1 193 ? 22.640 -28.443 -33.116 1.00 93.19 193 TYR A C 1
ATOM 1570 O O . TYR A 1 193 ? 23.051 -28.041 -34.203 1.00 93.19 193 TYR A O 1
ATOM 1578 N N . LEU A 1 194 ? 22.649 -27.657 -32.032 1.00 91.62 194 LEU A N 1
ATOM 1579 C CA . LEU A 1 194 ? 23.051 -26.248 -32.108 1.00 91.62 194 LEU A CA 1
ATOM 1580 C C . LEU A 1 194 ? 24.498 -26.089 -32.593 1.00 91.62 194 LEU A C 1
ATOM 1582 O O . LEU A 1 194 ? 24.759 -25.238 -33.438 1.00 91.62 194 LEU A O 1
ATOM 1586 N N . ARG A 1 195 ? 25.426 -26.938 -32.130 1.00 90.69 195 ARG A N 1
ATOM 1587 C CA . ARG A 1 195 ? 26.820 -26.930 -32.607 1.00 90.69 195 ARG A CA 1
ATOM 1588 C C . ARG A 1 195 ? 26.927 -27.328 -34.077 1.00 90.69 195 ARG A C 1
ATOM 1590 O O . ARG A 1 195 ? 27.575 -26.623 -34.839 1.00 90.69 195 ARG A O 1
ATOM 1597 N N . LYS A 1 196 ? 26.265 -28.416 -34.482 1.00 92.25 196 LYS A N 1
ATOM 1598 C CA . LYS A 1 196 ? 26.281 -28.926 -35.862 1.00 92.25 196 LYS A CA 1
ATOM 1599 C C . LYS A 1 196 ? 25.743 -27.899 -36.858 1.00 92.25 196 LYS A C 1
ATOM 1601 O O . LYS A 1 196 ? 26.232 -27.818 -37.978 1.00 92.25 196 LYS A O 1
ATOM 1606 N N . HIS A 1 197 ? 24.756 -27.109 -36.445 1.00 88.25 197 HIS A N 1
ATOM 1607 C CA . HIS A 1 197 ? 24.139 -26.079 -37.276 1.00 88.25 197 HIS A CA 1
ATOM 1608 C C . HIS A 1 197 ? 24.733 -24.676 -37.065 1.00 88.25 197 HIS A C 1
ATOM 1610 O O . HIS A 1 197 ? 24.171 -23.708 -37.573 1.00 88.25 197 HIS A O 1
ATOM 1616 N N . ASN A 1 198 ? 25.858 -24.552 -36.346 1.00 88.94 198 ASN A N 1
ATOM 1617 C CA . ASN A 1 198 ? 26.535 -23.280 -36.055 1.00 88.94 198 ASN A CA 1
ATOM 1618 C C . ASN A 1 198 ? 25.608 -22.211 -35.447 1.00 88.94 198 ASN A C 1
ATOM 1620 O O . ASN A 1 198 ? 25.699 -21.024 -35.753 1.00 88.94 198 ASN A O 1
ATOM 1624 N N . LEU A 1 199 ? 24.701 -22.639 -34.571 1.00 91.75 199 LEU A N 1
ATOM 1625 C CA . LEU A 1 199 ? 23.754 -21.776 -33.881 1.00 91.75 199 LEU A CA 1
ATOM 1626 C C . LEU A 1 199 ? 24.277 -21.396 -32.496 1.00 91.75 199 LEU A C 1
ATOM 1628 O O . LEU A 1 199 ? 24.918 -22.188 -31.801 1.00 91.75 199 LEU A O 1
ATOM 1632 N N . CYS A 1 200 ? 23.939 -20.186 -32.057 1.00 91.94 200 CYS A N 1
ATOM 1633 C CA . CYS A 1 200 ? 24.242 -19.717 -30.713 1.00 91.94 200 CYS A CA 1
ATOM 1634 C C . CYS A 1 200 ? 23.671 -20.676 -29.655 1.00 91.94 200 CYS A C 1
ATOM 1636 O O . CYS A 1 200 ? 22.469 -20.944 -29.622 1.00 91.94 200 CYS A O 1
ATOM 1638 N N . LEU A 1 201 ? 24.516 -21.139 -28.729 1.00 90.62 201 LEU A N 1
ATOM 1639 C CA . LEU A 1 201 ? 24.107 -22.088 -27.688 1.00 90.62 201 LEU A CA 1
ATOM 1640 C C . LEU A 1 201 ? 23.129 -21.481 -26.676 1.00 90.62 201 LEU A C 1
ATOM 1642 O O . LEU A 1 201 ? 22.468 -22.234 -25.969 1.00 90.62 201 LEU A O 1
ATOM 1646 N N . ILE A 1 202 ? 23.031 -20.150 -26.598 1.00 90.19 202 ILE A N 1
ATOM 1647 C CA . ILE A 1 202 ? 22.158 -19.428 -25.659 1.00 90.19 202 ILE A CA 1
ATOM 1648 C C . ILE A 1 202 ? 20.771 -19.155 -26.257 1.00 90.19 202 ILE A C 1
ATOM 1650 O O . ILE A 1 202 ? 19.771 -19.291 -25.556 1.00 90.19 202 ILE A O 1
ATOM 1654 N N . CYS A 1 203 ? 20.687 -18.773 -27.535 1.00 88.81 203 CYS A N 1
ATOM 1655 C CA . CYS A 1 203 ? 19.433 -18.304 -28.145 1.00 88.81 203 CYS A CA 1
ATOM 1656 C C . CYS A 1 203 ? 19.074 -18.970 -29.482 1.00 88.81 203 CYS A C 1
ATOM 1658 O O . CYS A 1 203 ? 18.085 -18.578 -30.097 1.00 88.81 203 CYS A O 1
ATOM 1660 N N . ALA A 1 204 ? 19.868 -19.942 -29.943 1.00 89.19 204 ALA A N 1
ATOM 1661 C CA . ALA A 1 204 ? 19.709 -20.645 -31.219 1.00 89.19 204 ALA A CA 1
ATOM 1662 C C . ALA A 1 204 ? 19.706 -19.740 -32.471 1.00 89.19 204 ALA A C 1
ATOM 1664 O O . ALA A 1 204 ? 19.253 -20.149 -33.537 1.00 89.19 204 ALA A O 1
ATOM 1665 N N . SER A 1 205 ? 20.221 -18.511 -32.362 1.00 85.88 205 SER A N 1
ATOM 1666 C CA . SER A 1 205 ? 20.368 -17.602 -33.502 1.00 85.88 205 SER A CA 1
ATOM 1667 C C . SER A 1 205 ? 21.587 -17.978 -34.353 1.00 85.88 205 SER A C 1
ATOM 1669 O O . SER A 1 205 ? 22.642 -18.252 -33.780 1.00 85.88 205 SER A O 1
ATOM 1671 N N . PRO A 1 206 ? 21.488 -17.919 -35.692 1.00 87.38 206 PRO A N 1
ATOM 1672 C CA . PRO A 1 206 ? 22.642 -18.057 -36.582 1.00 87.38 206 PRO A CA 1
ATOM 1673 C C . PRO A 1 206 ? 23.478 -16.768 -36.695 1.00 87.38 206 PRO A C 1
ATOM 1675 O O . PRO A 1 206 ? 24.560 -16.786 -37.266 1.00 87.38 206 PRO A O 1
ATOM 1678 N N . ASN A 1 207 ? 22.992 -15.634 -36.173 1.00 87.38 207 ASN A N 1
ATOM 1679 C CA . ASN A 1 207 ? 23.558 -14.309 -36.470 1.00 87.38 207 ASN A CA 1
ATOM 1680 C C . ASN A 1 207 ? 24.753 -13.918 -35.588 1.00 87.38 207 ASN A C 1
ATOM 1682 O O . ASN A 1 207 ? 25.326 -12.849 -35.774 1.00 87.38 207 ASN A O 1
ATOM 1686 N N . HIS A 1 208 ? 25.075 -14.711 -34.570 1.00 89.94 208 HIS A N 1
ATOM 1687 C CA . HIS A 1 208 ? 26.192 -14.450 -33.667 1.00 89.94 208 HIS A CA 1
ATOM 1688 C C . HIS A 1 208 ? 26.660 -15.745 -33.013 1.00 89.94 208 HIS A C 1
ATOM 1690 O O . HIS A 1 208 ? 25.893 -16.698 -32.861 1.00 89.94 208 HIS A O 1
ATOM 1696 N N . ASN A 1 209 ? 27.913 -15.753 -32.565 1.00 89.38 209 ASN A N 1
ATOM 1697 C CA . ASN A 1 209 ? 28.421 -16.839 -31.740 1.00 89.38 209 ASN A CA 1
ATOM 1698 C C . ASN A 1 209 ? 27.964 -16.685 -30.278 1.00 89.38 209 ASN A C 1
ATOM 1700 O O . ASN A 1 209 ? 27.568 -15.612 -29.824 1.00 89.38 209 ASN A O 1
ATOM 1704 N N . THR A 1 210 ? 28.058 -17.766 -29.508 1.00 90.12 210 THR A N 1
ATOM 1705 C CA . THR A 1 210 ? 27.646 -17.789 -28.098 1.00 90.12 210 THR A CA 1
ATOM 1706 C C . THR A 1 210 ? 28.363 -16.741 -27.236 1.00 90.12 210 THR A C 1
ATOM 1708 O O . THR A 1 210 ? 27.746 -16.185 -26.333 1.00 90.12 210 THR A O 1
ATOM 1711 N N . ALA A 1 211 ? 29.631 -16.428 -27.521 1.00 87.38 211 ALA A N 1
ATOM 1712 C CA . ALA A 1 211 ? 30.424 -15.471 -26.744 1.00 87.38 211 ALA A CA 1
ATOM 1713 C C . ALA A 1 211 ? 29.944 -14.015 -26.901 1.00 87.38 211 ALA A C 1
ATOM 1715 O O . ALA A 1 211 ? 30.071 -13.217 -25.979 1.00 87.38 211 ALA A O 1
ATOM 1716 N N . GLN A 1 212 ? 29.363 -13.675 -28.052 1.00 87.69 212 GLN A N 1
ATOM 1717 C CA . GLN A 1 212 ? 28.807 -12.352 -28.353 1.00 87.69 212 GLN A CA 1
ATOM 1718 C C . GLN A 1 212 ? 27.315 -12.247 -28.004 1.00 87.69 212 GLN A C 1
ATOM 1720 O O . GLN A 1 212 ? 26.677 -11.216 -28.239 1.00 87.69 212 GLN A O 1
ATOM 1725 N N . CYS A 1 213 ? 26.732 -13.314 -27.454 1.00 89.62 213 CYS A N 1
ATOM 1726 C CA . CYS A 1 213 ? 25.328 -13.336 -27.094 1.00 89.62 213 CYS A CA 1
ATOM 1727 C C . CYS A 1 213 ? 25.078 -12.510 -25.830 1.00 89.62 213 CYS A C 1
ATOM 1729 O O . CYS A 1 213 ? 25.639 -12.775 -24.772 1.00 89.62 213 CYS A O 1
ATOM 1731 N N . ARG A 1 214 ? 24.145 -11.558 -25.913 1.00 89.19 214 ARG A N 1
ATOM 1732 C CA . ARG A 1 214 ? 23.625 -10.808 -24.752 1.00 89.19 214 ARG A CA 1
ATOM 1733 C C . ARG A 1 214 ? 22.443 -11.514 -24.071 1.00 89.19 214 ARG A C 1
ATOM 1735 O O . ARG A 1 214 ? 21.705 -10.899 -23.305 1.00 89.19 214 ARG A O 1
ATOM 1742 N N . GLY A 1 215 ? 22.204 -12.777 -24.423 1.00 85.50 215 GLY A N 1
ATOM 1743 C CA . GLY A 1 215 ? 21.137 -13.603 -23.867 1.00 85.50 215 GLY A CA 1
ATOM 1744 C C . GLY A 1 215 ? 21.466 -14.106 -22.462 1.00 85.50 215 GLY A C 1
ATOM 1745 O O . GLY A 1 215 ? 22.607 -14.047 -22.010 1.00 85.50 215 GLY A O 1
ATOM 1746 N N . ARG A 1 216 ? 20.449 -14.613 -21.757 1.00 87.56 216 ARG A N 1
ATOM 1747 C CA . ARG A 1 216 ? 20.629 -15.146 -20.401 1.00 87.56 216 ARG A CA 1
ATOM 1748 C C . ARG A 1 216 ? 21.382 -16.476 -20.442 1.00 87.56 216 ARG A C 1
ATOM 1750 O O . ARG A 1 216 ? 20.994 -17.380 -21.175 1.00 87.56 216 ARG A O 1
ATOM 1757 N N . ILE A 1 217 ? 22.427 -16.582 -19.629 1.00 87.88 217 ILE A N 1
ATOM 1758 C CA . ILE A 1 217 ? 23.178 -17.822 -19.402 1.00 87.88 217 ILE A CA 1
ATOM 1759 C C . ILE A 1 217 ? 22.350 -18.832 -18.592 1.00 87.88 217 ILE A C 1
ATOM 1761 O O . ILE A 1 217 ? 21.323 -18.485 -18.005 1.00 87.88 217 ILE A O 1
ATOM 1765 N N . CYS A 1 218 ? 22.787 -20.090 -18.568 1.00 88.50 218 CYS A N 1
ATOM 1766 C CA . CYS A 1 218 ? 22.078 -21.176 -17.903 1.00 88.50 218 CYS A CA 1
ATOM 1767 C C . CYS A 1 218 ? 21.911 -20.912 -16.400 1.00 88.50 218 CYS A C 1
ATOM 1769 O O . CYS A 1 218 ? 22.895 -20.750 -15.681 1.00 88.50 218 CYS A O 1
ATOM 1771 N N . PHE A 1 219 ? 20.675 -20.970 -15.903 1.00 84.81 219 PHE A N 1
ATOM 1772 C CA . PHE A 1 219 ? 20.384 -20.805 -14.475 1.00 84.81 219 PHE A CA 1
ATOM 1773 C C . PHE A 1 219 ? 20.879 -21.973 -13.611 1.00 84.81 219 PHE A C 1
ATOM 1775 O O . PHE A 1 219 ? 21.187 -21.775 -12.443 1.00 84.81 219 PHE A O 1
ATOM 1782 N N . SER A 1 220 ? 20.966 -23.182 -14.171 1.00 84.25 220 SER A N 1
ATOM 1783 C CA . SER A 1 220 ? 21.310 -24.393 -13.413 1.00 84.25 220 SER A CA 1
ATOM 1784 C C . SER A 1 220 ? 22.810 -24.549 -13.160 1.00 84.25 220 SER A C 1
ATOM 1786 O O . SER A 1 220 ? 23.202 -25.189 -12.192 1.00 84.25 220 SER A O 1
ATOM 1788 N N . CYS A 1 221 ? 23.669 -24.010 -14.029 1.00 87.69 221 CYS A N 1
ATOM 1789 C CA . CYS A 1 221 ? 25.120 -24.183 -13.894 1.00 87.69 221 CYS A CA 1
ATOM 1790 C C . CYS A 1 221 ? 25.951 -22.935 -14.209 1.00 87.69 221 CYS A C 1
ATOM 1792 O O . CYS A 1 221 ? 27.177 -23.018 -14.198 1.00 87.69 221 CYS A O 1
ATOM 1794 N N . GLY A 1 222 ? 25.316 -21.808 -14.548 1.00 84.69 222 GLY A N 1
ATOM 1795 C CA . GLY A 1 222 ? 26.001 -20.574 -14.943 1.00 84.69 222 GLY A CA 1
ATOM 1796 C C . GLY A 1 222 ? 26.716 -20.645 -16.297 1.00 84.69 222 GLY A C 1
ATOM 1797 O O . GLY A 1 222 ? 27.406 -19.706 -16.678 1.00 84.69 222 GLY A O 1
ATOM 1798 N N . GLY A 1 223 ? 26.586 -21.747 -17.041 1.00 87.62 223 GLY A N 1
ATOM 1799 C CA . GLY A 1 223 ? 27.257 -21.923 -18.326 1.00 87.62 223 GLY A CA 1
ATOM 1800 C C . GLY A 1 223 ? 26.612 -21.131 -19.468 1.00 87.62 223 GLY A C 1
ATOM 1801 O O . GLY A 1 223 ? 25.406 -20.880 -19.475 1.00 87.62 223 GLY A O 1
ATOM 1802 N N . ALA A 1 224 ? 27.411 -20.793 -20.485 1.00 90.06 224 ALA A N 1
ATOM 1803 C CA . ALA A 1 224 ? 26.976 -20.095 -21.698 1.00 90.06 224 ALA A CA 1
ATOM 1804 C C . ALA A 1 224 ? 26.186 -21.019 -22.653 1.00 90.06 224 ALA A C 1
ATOM 1806 O O . ALA A 1 224 ? 26.646 -21.383 -23.734 1.00 90.06 224 ALA A O 1
ATOM 1807 N N . HIS A 1 225 ? 25.002 -21.451 -22.226 1.00 90.44 225 HIS A N 1
ATOM 1808 C CA . HIS A 1 225 ? 24.064 -22.255 -23.007 1.00 90.44 225 HIS A CA 1
ATOM 1809 C C . HIS A 1 225 ? 22.627 -22.057 -22.512 1.00 90.44 225 HIS A C 1
ATOM 1811 O O . HIS A 1 225 ? 22.391 -21.625 -21.386 1.00 90.44 225 HIS A O 1
ATOM 1817 N N . HIS A 1 226 ? 21.660 -22.407 -23.353 1.00 88.38 226 HIS A N 1
ATOM 1818 C CA . HIS A 1 226 ? 20.245 -22.431 -23.018 1.00 88.38 226 HIS A CA 1
ATOM 1819 C C . HIS A 1 226 ? 19.961 -23.521 -21.976 1.00 88.38 226 HIS A C 1
ATOM 1821 O O . HIS A 1 226 ? 20.515 -24.614 -22.066 1.00 88.38 226 HIS A O 1
ATOM 1827 N N . THR A 1 227 ? 19.069 -23.272 -21.013 1.00 86.12 227 THR A N 1
ATOM 1828 C CA . THR A 1 227 ? 18.816 -24.181 -19.873 1.00 86.12 227 THR A CA 1
ATOM 1829 C C . THR A 1 227 ? 18.486 -25.621 -20.293 1.00 86.12 227 THR A C 1
ATOM 1831 O O . THR A 1 227 ? 18.942 -26.563 -19.658 1.00 86.12 227 THR A O 1
ATOM 1834 N N . PHE A 1 228 ? 17.784 -25.811 -21.415 1.00 84.25 228 PHE A N 1
ATOM 1835 C CA . PHE A 1 228 ? 17.431 -27.140 -21.947 1.00 84.25 228 PHE A CA 1
ATOM 1836 C C . PHE A 1 228 ? 18.592 -27.895 -22.620 1.00 84.25 228 PHE A C 1
ATOM 1838 O O . PHE A 1 228 ? 18.442 -29.057 -22.975 1.00 84.25 228 PHE A O 1
ATOM 1845 N N . CYS A 1 229 ? 19.742 -27.248 -22.796 1.00 87.38 229 CYS A N 1
ATOM 1846 C CA . CYS A 1 229 ? 20.991 -27.853 -23.259 1.00 87.38 229 CYS A CA 1
ATOM 1847 C C . CYS A 1 229 ? 21.928 -28.196 -22.080 1.00 87.38 229 CYS A C 1
ATOM 1849 O O . CYS A 1 229 ? 23.063 -28.614 -22.289 1.00 87.38 229 CYS A O 1
ATOM 1851 N N . CYS A 1 230 ? 21.485 -27.991 -20.834 1.00 89.00 230 CYS A N 1
ATOM 1852 C CA . CYS A 1 230 ? 22.309 -28.187 -19.647 1.00 89.00 230 CYS A CA 1
ATOM 1853 C C . CYS A 1 230 ? 22.280 -29.637 -19.149 1.00 89.00 230 CYS A C 1
ATOM 1855 O O . CYS A 1 230 ? 21.235 -30.148 -18.754 1.00 89.00 230 CYS A O 1
ATOM 1857 N N . PHE A 1 231 ? 23.452 -30.263 -19.046 1.00 84.94 231 PHE A N 1
ATOM 1858 C CA . PHE A 1 231 ? 23.615 -31.612 -18.484 1.00 84.94 231 PHE A CA 1
ATOM 1859 C C . PHE A 1 231 ? 23.391 -31.697 -16.969 1.00 84.94 231 PHE A C 1
ATOM 1861 O O . PHE A 1 231 ? 23.208 -32.785 -16.439 1.00 84.94 231 PHE A O 1
ATOM 1868 N N . LYS A 1 232 ? 23.406 -30.555 -16.269 1.00 77.44 232 LYS A N 1
ATOM 1869 C CA . LYS A 1 232 ? 23.174 -30.467 -14.818 1.00 77.44 232 LYS A CA 1
ATOM 1870 C C . LYS A 1 232 ? 21.724 -30.117 -14.459 1.00 77.44 232 LYS A C 1
ATOM 1872 O O . LYS A 1 232 ? 21.397 -30.043 -13.281 1.00 77.44 232 LYS A O 1
ATOM 1877 N N . ALA A 1 233 ? 20.854 -29.887 -15.448 1.00 60.56 233 ALA A N 1
ATOM 1878 C CA . ALA A 1 233 ? 19.471 -29.465 -15.210 1.00 60.56 233 ALA A CA 1
ATOM 1879 C C . ALA A 1 233 ? 18.555 -30.577 -14.657 1.00 60.56 233 ALA A C 1
ATOM 1881 O O . ALA A 1 233 ? 17.420 -30.289 -14.295 1.00 60.56 233 ALA A O 1
ATOM 1882 N N . SER A 1 234 ? 19.025 -31.824 -14.556 1.00 55.19 234 SER A N 1
ATOM 1883 C CA . SER A 1 234 ? 18.232 -32.965 -14.079 1.00 55.19 234 SER A CA 1
ATOM 1884 C C . SER A 1 234 ? 18.159 -33.122 -12.553 1.00 55.19 234 SER A C 1
ATOM 1886 O O . SER A 1 234 ? 17.526 -34.063 -12.087 1.00 55.19 234 SER A O 1
ATOM 1888 N N . ILE A 1 235 ? 18.738 -32.217 -11.754 1.00 49.50 235 ILE A N 1
ATOM 1889 C CA . ILE A 1 235 ? 18.667 -32.295 -10.283 1.00 49.50 235 ILE A CA 1
ATOM 1890 C C . ILE A 1 235 ? 17.859 -31.125 -9.718 1.00 49.50 235 ILE A C 1
ATOM 1892 O O . ILE A 1 235 ? 18.403 -30.275 -9.023 1.00 49.50 235 ILE A O 1
ATOM 1896 N N . ASN A 1 236 ? 16.563 -31.054 -10.040 1.00 42.88 236 ASN A N 1
ATOM 1897 C CA . ASN A 1 236 ? 15.578 -30.451 -9.133 1.00 42.88 236 ASN A CA 1
ATOM 1898 C C . ASN A 1 236 ? 14.126 -30.831 -9.489 1.00 42.88 236 ASN A C 1
ATOM 1900 O O . ASN A 1 236 ? 13.378 -29.994 -9.983 1.00 42.88 236 ASN A O 1
ATOM 1904 N N . ILE A 1 237 ? 13.730 -32.088 -9.244 1.00 38.25 237 ILE A N 1
ATOM 1905 C CA . ILE A 1 237 ? 12.338 -32.471 -8.936 1.00 38.25 237 ILE A CA 1
ATOM 1906 C C . ILE A 1 237 ? 12.390 -33.602 -7.893 1.00 38.25 237 ILE A C 1
ATOM 1908 O O . ILE A 1 237 ? 13.117 -34.574 -8.073 1.00 38.25 237 ILE A O 1
ATOM 1912 N N . ASN A 1 238 ? 11.648 -33.420 -6.798 1.00 34.19 238 ASN A N 1
ATOM 1913 C CA . ASN A 1 238 ? 11.346 -34.354 -5.706 1.00 34.19 238 ASN A CA 1
ATOM 1914 C C . ASN A 1 238 ? 11.758 -35.833 -5.882 1.00 34.19 238 ASN A C 1
ATOM 1916 O O . ASN A 1 238 ? 11.233 -36.541 -6.734 1.00 34.19 238 ASN A O 1
ATOM 1920 N N . GLY A 1 239 ? 12.599 -36.296 -4.948 1.00 41.81 239 GLY A N 1
ATOM 1921 C CA . GLY A 1 239 ? 12.610 -37.638 -4.353 1.00 41.81 239 GLY A CA 1
ATOM 1922 C C . GLY A 1 239 ? 12.322 -38.851 -5.244 1.00 41.81 239 GLY A C 1
ATOM 1923 O O . GLY A 1 239 ? 11.187 -39.316 -5.291 1.00 41.81 239 GLY A O 1
ATOM 1924 N N . LYS A 1 240 ? 13.382 -39.441 -5.813 1.00 30.72 240 LYS A N 1
ATOM 1925 C CA . LYS A 1 240 ? 13.733 -40.880 -5.748 1.00 30.72 240 LYS A CA 1
ATOM 1926 C C . LYS A 1 240 ? 14.959 -41.138 -6.631 1.00 30.72 240 LYS A C 1
ATOM 1928 O O . LYS A 1 240 ? 14.930 -40.929 -7.839 1.00 30.72 240 LYS A O 1
ATOM 1933 N N . SER A 1 241 ? 16.041 -41.587 -6.004 1.00 29.77 241 SER A N 1
ATOM 1934 C CA . SER A 1 241 ? 17.301 -41.955 -6.652 1.00 29.77 241 SER A CA 1
ATOM 1935 C C . SER A 1 241 ? 17.137 -43.121 -7.627 1.00 29.77 241 SER A C 1
ATOM 1937 O O . SER A 1 241 ? 16.496 -44.112 -7.283 1.00 29.77 241 SER A O 1
ATOM 1939 N N . LYS A 1 242 ? 17.863 -43.078 -8.751 1.00 29.62 242 LYS A N 1
ATOM 1940 C CA . LYS A 1 242 ? 18.651 -44.228 -9.219 1.00 29.62 242 LYS A CA 1
ATOM 1941 C C . LYS A 1 242 ? 20.008 -43.751 -9.732 1.00 29.62 242 LYS A C 1
ATOM 1943 O O . LYS A 1 242 ? 20.103 -42.854 -10.561 1.00 29.62 242 LYS A O 1
ATOM 1948 N N . ILE A 1 243 ? 21.034 -44.356 -9.150 1.00 32.53 243 ILE A N 1
ATOM 1949 C CA . ILE A 1 243 ? 22.454 -44.221 -9.463 1.00 32.53 243 ILE A CA 1
ATOM 1950 C C . ILE A 1 243 ? 22.729 -44.902 -10.812 1.00 32.53 243 ILE A C 1
ATOM 1952 O O . ILE A 1 243 ? 22.208 -45.985 -11.071 1.00 32.53 243 ILE A O 1
ATOM 1956 N N . GLY A 1 244 ? 23.584 -44.287 -11.627 1.00 27.31 244 GLY A N 1
ATOM 1957 C CA . GLY A 1 244 ? 24.235 -44.880 -12.794 1.00 27.31 244 GLY A CA 1
ATOM 1958 C C . GLY A 1 244 ? 25.516 -44.096 -13.070 1.00 27.31 244 GLY A C 1
ATOM 1959 O O . GLY A 1 244 ? 25.460 -42.885 -13.257 1.00 27.31 244 GLY A O 1
ATOM 1960 N N . ASN A 1 245 ? 26.652 -44.775 -12.948 1.00 28.34 245 ASN A N 1
ATOM 1961 C CA . ASN A 1 245 ? 27.982 -44.214 -12.728 1.00 28.34 245 ASN A CA 1
ATOM 1962 C C . ASN A 1 245 ? 28.676 -43.725 -14.020 1.00 28.34 245 ASN A C 1
ATOM 1964 O O . ASN A 1 245 ? 28.155 -43.857 -15.121 1.00 28.34 245 ASN A O 1
ATOM 1968 N N . ALA A 1 246 ? 29.849 -43.130 -13.814 1.00 27.67 246 ALA A N 1
ATOM 1969 C CA . ALA A 1 246 ? 30.675 -42.336 -14.713 1.00 27.67 246 ALA A CA 1
ATOM 1970 C C . ALA A 1 246 ? 31.248 -43.015 -15.982 1.00 27.67 246 ALA A C 1
ATOM 1972 O O . ALA A 1 246 ? 31.452 -44.221 -16.027 1.00 27.67 246 ALA A O 1
ATOM 1973 N N . GLN A 1 247 ? 31.706 -42.121 -16.876 1.00 24.67 247 GLN A N 1
ATOM 1974 C CA . GLN A 1 247 ? 32.995 -42.142 -17.599 1.00 24.67 247 GLN A CA 1
ATOM 1975 C C . GLN A 1 247 ? 33.052 -42.653 -19.055 1.00 24.67 247 GLN A C 1
ATOM 1977 O O . GLN A 1 247 ? 32.375 -43.597 -19.428 1.00 24.67 247 GLN A O 1
ATOM 1982 N N . GLU A 1 248 ? 33.945 -41.994 -19.819 1.00 24.53 248 GLU A N 1
ATOM 1983 C CA . GLU A 1 248 ? 34.368 -42.210 -21.225 1.00 24.53 248 GLU A CA 1
ATOM 1984 C C . GLU A 1 248 ? 33.413 -41.616 -22.290 1.00 24.53 248 GLU A C 1
ATOM 1986 O O . GLU A 1 248 ? 32.209 -41.801 -22.241 1.00 24.53 248 GLU A O 1
ATOM 1991 N N . VAL A 1 249 ? 33.811 -40.790 -23.269 1.00 27.50 249 VAL A N 1
ATOM 1992 C CA . VAL A 1 249 ? 35.032 -40.751 -24.085 1.00 27.50 249 VAL A CA 1
ATOM 1993 C C . VAL A 1 249 ? 35.317 -39.295 -24.516 1.00 27.50 249 VAL A C 1
ATOM 1995 O O . VAL A 1 249 ? 34.501 -38.647 -25.171 1.00 27.50 249 VAL A O 1
ATOM 1998 N N . LEU A 1 250 ? 36.500 -38.781 -24.174 1.00 27.62 250 LEU A N 1
ATOM 1999 C CA . LEU A 1 250 ? 37.205 -37.749 -24.942 1.00 27.62 250 LEU A CA 1
ATOM 2000 C C . LEU A 1 250 ? 38.169 -38.504 -25.854 1.00 27.62 250 LEU A C 1
ATOM 2002 O O . LEU A 1 250 ? 38.967 -39.251 -25.303 1.00 27.62 250 LEU A O 1
ATOM 2006 N N . LEU A 1 251 ? 38.112 -38.311 -27.179 1.00 26.53 251 LEU A N 1
ATOM 2007 C CA . LEU A 1 251 ? 39.249 -38.362 -28.122 1.00 26.53 251 LEU A CA 1
ATOM 2008 C C . LEU A 1 251 ? 38.769 -38.229 -29.585 1.00 26.53 251 LEU A C 1
ATOM 2010 O O . LEU A 1 251 ? 37.778 -38.834 -29.977 1.00 26.53 251 LEU A O 1
ATOM 2014 N N . GLY A 1 252 ? 39.528 -37.461 -30.380 1.00 24.17 252 GLY A N 1
ATOM 2015 C CA . GLY A 1 252 ? 39.419 -37.322 -31.845 1.00 24.17 252 GLY A CA 1
ATOM 2016 C C . GLY A 1 252 ? 38.482 -36.185 -32.284 1.00 24.17 252 GLY A C 1
ATOM 2017 O O . GLY A 1 252 ? 37.332 -36.153 -31.887 1.00 24.17 252 GLY A O 1
ATOM 2018 N N . HIS A 1 253 ? 38.853 -35.187 -33.087 1.00 30.55 253 HIS A N 1
ATOM 2019 C CA . HIS A 1 253 ? 39.844 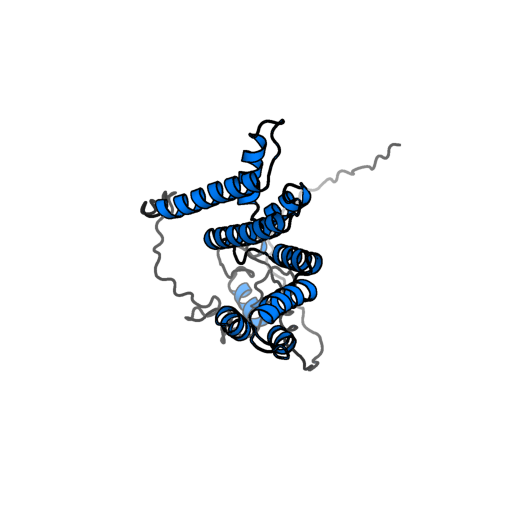-35.149 -34.157 1.00 30.55 253 HIS A CA 1
ATOM 2020 C C . HIS A 1 253 ? 40.461 -33.740 -34.293 1.00 30.55 253 HIS A C 1
ATOM 2022 O O . HIS A 1 253 ? 39.756 -32.734 -34.360 1.00 30.55 253 HIS A O 1
ATOM 2028 N N . LYS A 1 254 ? 41.797 -33.696 -34.353 1.00 26.47 254 LYS A N 1
ATOM 2029 C CA . LYS A 1 254 ? 42.620 -32.630 -34.951 1.00 26.47 254 LYS A CA 1
ATOM 2030 C C . LYS A 1 254 ? 43.136 -33.140 -36.306 1.00 26.47 254 LYS A C 1
ATOM 2032 O O . LYS A 1 254 ? 43.276 -34.352 -36.441 1.00 26.47 254 LYS A O 1
ATOM 2037 N N . GLN A 1 255 ? 43.562 -32.196 -37.160 1.00 28.94 255 GLN A N 1
ATOM 2038 C CA . GLN A 1 2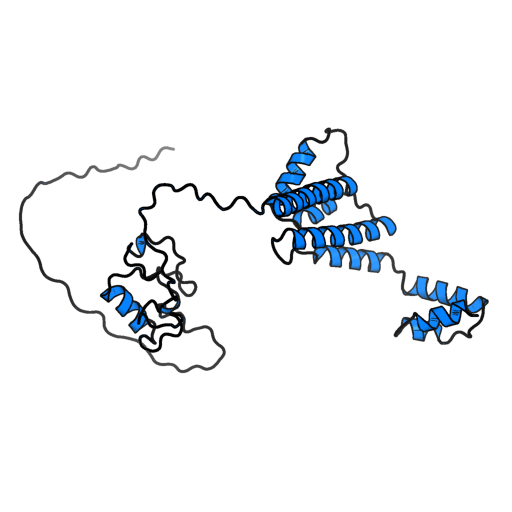55 ? 44.222 -32.312 -38.486 1.00 28.94 255 GLN A CA 1
ATOM 2039 C C . GLN A 1 255 ? 43.229 -32.245 -39.662 1.00 28.94 255 GLN A C 1
ATOM 2041 O O . GLN A 1 255 ? 42.175 -32.854 -39.573 1.00 28.94 255 GLN A O 1
ATOM 2046 N N . GLN A 1 256 ? 43.440 -31.507 -40.757 1.00 27.36 256 GLN A 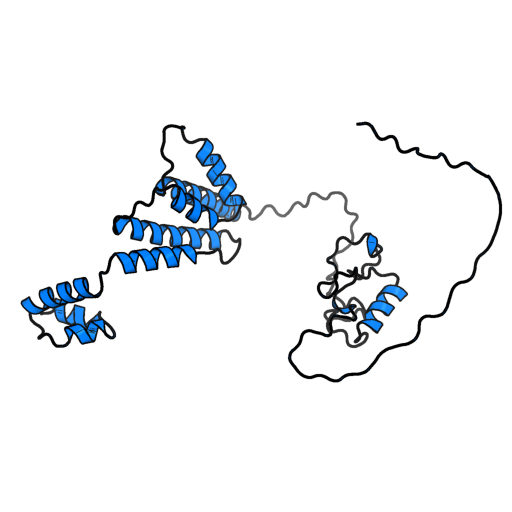N 1
ATOM 2047 C CA . GLN A 1 256 ? 44.575 -30.767 -41.349 1.00 27.36 256 GLN A CA 1
ATOM 2048 C C . GLN A 1 256 ? 44.101 -29.329 -41.711 1.00 27.36 256 GLN A C 1
ATOM 2050 O O . GLN A 1 256 ? 42.905 -29.079 -41.736 1.00 27.36 256 GLN A O 1
ATOM 2055 N N . ASP A 1 257 ? 44.942 -28.293 -41.778 1.00 29.61 257 ASP A N 1
ATOM 2056 C CA . ASP A 1 257 ? 45.741 -27.970 -42.969 1.00 29.61 257 ASP A CA 1
ATOM 2057 C C . ASP A 1 257 ? 47.004 -27.157 -42.631 1.00 29.61 257 ASP A C 1
ATOM 2059 O O . ASP A 1 257 ? 46.973 -26.188 -41.870 1.00 29.61 257 ASP A O 1
ATOM 2063 N N . GLN A 1 258 ? 48.124 -27.566 -43.234 1.00 29.67 258 GLN A N 1
ATOM 2064 C CA . GLN A 1 258 ? 49.387 -26.832 -43.320 1.00 29.67 258 GLN A CA 1
ATOM 2065 C C . GLN A 1 258 ? 49.553 -26.252 -44.729 1.00 29.67 258 GLN A C 1
ATOM 2067 O O . GLN A 1 258 ? 49.359 -26.971 -45.704 1.00 29.67 258 GLN A O 1
ATOM 2072 N N . LYS A 1 259 ? 49.988 -24.990 -44.798 1.00 31.94 259 LYS A N 1
ATOM 2073 C CA . LYS A 1 259 ? 50.874 -24.332 -45.790 1.00 31.94 259 LYS A CA 1
ATOM 2074 C C . LYS A 1 259 ? 50.961 -22.865 -45.336 1.00 31.94 259 LYS A C 1
ATOM 2076 O O . LYS A 1 259 ? 49.920 -22.270 -45.104 1.00 31.94 259 LYS A O 1
ATOM 2081 N N . GLY A 1 260 ? 52.080 -22.182 -45.141 1.00 29.08 260 GLY A N 1
ATOM 2082 C CA . GLY A 1 260 ? 53.512 -22.437 -45.218 1.00 29.08 260 GLY A CA 1
ATOM 2083 C C . GLY A 1 260 ? 54.165 -21.042 -45.220 1.00 29.08 260 GLY A C 1
ATOM 2084 O O . GLY A 1 260 ? 53.683 -20.191 -45.958 1.00 29.08 260 GLY A O 1
ATOM 2085 N N . GLU A 1 261 ? 55.205 -20.845 -44.392 1.00 28.08 261 GLU A N 1
ATOM 2086 C CA . GLU A 1 261 ? 56.262 -19.802 -44.497 1.00 28.08 261 GLU A CA 1
ATOM 2087 C C . GLU A 1 261 ? 55.853 -18.318 -44.250 1.00 28.08 261 GLU A C 1
ATOM 2089 O O . GLU A 1 261 ? 54.774 -17.890 -44.618 1.00 28.08 261 GLU A O 1
ATOM 2094 N N . THR A 1 262 ? 56.591 -17.425 -43.570 1.00 29.91 262 THR A N 1
ATOM 2095 C CA . THR A 1 262 ? 58.015 -17.295 -43.203 1.00 29.91 262 THR A CA 1
ATOM 2096 C C . THR A 1 262 ? 58.213 -16.468 -41.910 1.00 29.91 262 THR A C 1
ATOM 2098 O O . THR A 1 262 ? 57.564 -15.452 -41.682 1.00 29.91 262 THR A O 1
ATOM 2101 N N . VAL A 1 263 ? 59.190 -16.917 -41.119 1.00 29.50 263 VAL A N 1
ATOM 2102 C CA . VAL A 1 263 ? 60.096 -16.280 -40.133 1.00 29.50 263 VAL A CA 1
ATOM 2103 C C . VAL A 1 263 ? 60.135 -14.738 -39.995 1.00 29.50 263 VAL A C 1
ATOM 2105 O O . VAL A 1 263 ? 60.489 -14.041 -40.936 1.00 29.50 263 VAL A O 1
ATOM 2108 N N . ALA A 1 264 ? 60.021 -14.244 -38.748 1.00 32.09 264 ALA A N 1
ATOM 2109 C CA . ALA A 1 264 ? 60.869 -13.172 -38.186 1.00 32.09 264 ALA A CA 1
ATOM 2110 C C . ALA A 1 264 ? 60.885 -13.222 -36.637 1.00 32.09 264 ALA A C 1
ATOM 2112 O O . ALA A 1 264 ? 59.850 -13.357 -35.988 1.00 32.09 264 ALA A O 1
ATOM 2113 N N . LYS A 1 265 ? 62.087 -13.162 -36.046 1.00 31.16 265 LYS A N 1
ATOM 2114 C CA . LYS A 1 265 ? 62.402 -13.318 -34.612 1.00 31.16 265 LYS A CA 1
ATOM 2115 C C . LYS A 1 265 ? 62.408 -11.976 -33.847 1.00 31.16 265 LYS A C 1
ATOM 2117 O O . LYS A 1 265 ? 63.068 -11.056 -34.303 1.00 31.16 265 LYS A O 1
ATOM 2122 N N . MET A 1 266 ? 61.857 -12.008 -32.617 1.00 26.50 266 MET A N 1
ATOM 2123 C CA . MET A 1 266 ? 62.289 -11.339 -31.354 1.00 26.50 266 MET A CA 1
ATOM 2124 C C . MET A 1 266 ? 62.376 -9.787 -31.257 1.00 26.50 266 MET A C 1
ATOM 2126 O O . MET A 1 266 ? 62.417 -9.128 -32.285 1.00 26.50 266 MET A O 1
ATOM 2130 N N . PRO A 1 267 ? 62.462 -9.167 -30.042 1.00 39.12 267 PRO A N 1
ATOM 2131 C CA . PRO A 1 267 ? 62.599 -9.746 -28.694 1.00 39.12 267 PRO A CA 1
ATOM 2132 C C . PRO A 1 267 ? 61.622 -9.240 -27.603 1.00 39.12 267 PRO A C 1
ATOM 2134 O O . PRO A 1 267 ? 61.004 -8.182 -27.660 1.00 39.12 267 PRO A O 1
ATOM 2137 N N . THR A 1 268 ? 61.589 -10.027 -26.529 1.00 34.84 268 THR A N 1
ATOM 2138 C CA . THR A 1 268 ? 60.973 -9.801 -25.215 1.00 34.84 268 THR A CA 1
ATOM 2139 C C . THR A 1 268 ? 61.638 -8.671 -24.417 1.00 34.84 268 THR A C 1
ATOM 2141 O O . THR A 1 268 ? 62.859 -8.679 -24.245 1.00 34.84 268 THR A O 1
ATOM 2144 N N . ARG A 1 269 ? 60.845 -7.770 -23.815 1.00 32.81 269 ARG A N 1
ATOM 2145 C CA . ARG A 1 269 ? 61.318 -6.770 -22.839 1.00 32.81 269 ARG A CA 1
ATOM 2146 C C . ARG A 1 269 ? 60.846 -7.131 -21.424 1.00 32.81 269 ARG A C 1
ATOM 2148 O O . ARG A 1 269 ? 59.653 -7.214 -21.150 1.00 32.81 269 ARG A O 1
ATOM 2155 N N . LYS A 1 270 ? 61.822 -7.370 -20.546 1.00 33.31 270 LYS A N 1
ATOM 2156 C CA . LYS A 1 270 ? 61.690 -7.636 -19.105 1.00 33.31 270 LYS A CA 1
ATOM 2157 C C . LYS A 1 270 ? 61.083 -6.419 -18.392 1.00 33.31 270 LYS A C 1
ATOM 2159 O O . LYS A 1 270 ? 61.635 -5.330 -18.521 1.00 33.31 270 LYS A O 1
ATOM 2164 N N . TYR A 1 271 ? 60.043 -6.605 -17.576 1.00 33.00 271 TYR A N 1
ATOM 2165 C CA . TYR A 1 271 ? 59.653 -5.614 -16.565 1.00 33.00 271 TYR A CA 1
ATOM 2166 C C . TYR A 1 271 ? 60.224 -6.007 -15.202 1.00 33.00 271 TYR A C 1
ATOM 2168 O O . TYR A 1 271 ? 59.926 -7.061 -14.642 1.00 33.00 271 TYR A O 1
ATOM 2176 N N . ARG A 1 272 ? 61.110 -5.139 -14.716 1.00 35.25 272 ARG A N 1
ATOM 2177 C CA . ARG A 1 272 ? 61.795 -5.185 -13.425 1.00 35.25 272 ARG A CA 1
ATOM 2178 C C . ARG A 1 272 ? 60.824 -4.668 -12.355 1.00 35.25 272 ARG A C 1
ATOM 2180 O O . ARG A 1 272 ? 60.279 -3.579 -12.510 1.00 35.25 272 ARG A O 1
ATOM 2187 N N . ARG A 1 273 ? 60.623 -5.437 -11.278 1.00 32.78 273 ARG A N 1
ATOM 2188 C CA . ARG A 1 273 ? 60.017 -4.961 -10.022 1.00 32.78 273 ARG A CA 1
ATOM 2189 C C . ARG A 1 273 ? 60.883 -3.838 -9.446 1.00 32.78 273 ARG A C 1
ATOM 2191 O O . ARG A 1 273 ? 62.091 -4.024 -9.314 1.00 32.78 273 ARG A O 1
ATOM 2198 N N . LEU A 1 274 ? 60.260 -2.730 -9.060 1.00 37.41 274 LEU A N 1
ATOM 2199 C CA . LEU A 1 274 ? 60.833 -1.745 -8.147 1.00 37.41 274 LEU A CA 1
ATOM 2200 C C . LEU A 1 274 ? 59.861 -1.545 -6.985 1.00 37.41 274 LEU A C 1
ATOM 2202 O O . LEU A 1 274 ? 58.729 -1.110 -7.162 1.00 37.41 274 LEU A O 1
ATOM 2206 N N . THR A 1 275 ? 60.336 -1.936 -5.811 1.00 38.03 275 THR A N 1
ATOM 2207 C CA . THR A 1 275 ? 59.840 -1.599 -4.478 1.00 38.03 275 THR A CA 1
ATOM 2208 C C . THR A 1 275 ? 60.492 -0.293 -4.022 1.00 38.03 275 THR A C 1
ATOM 2210 O O . THR A 1 275 ? 61.711 -0.183 -4.117 1.00 38.03 275 THR A O 1
ATOM 2213 N N . PHE A 1 276 ? 59.716 0.631 -3.461 1.00 39.88 276 PHE A N 1
ATOM 2214 C CA . PHE A 1 276 ? 60.157 1.685 -2.532 1.00 39.88 276 PHE A CA 1
ATOM 2215 C C . PHE A 1 276 ? 59.023 1.816 -1.499 1.00 39.88 276 PHE A C 1
ATOM 2217 O O . PHE A 1 276 ? 57.864 1.869 -1.904 1.00 39.88 276 PHE A O 1
ATOM 2224 N N . LYS A 1 277 ? 59.279 1.393 -0.253 1.00 45.38 277 LYS A N 1
ATOM 2225 C CA . LYS A 1 277 ? 59.616 2.224 0.922 1.00 45.38 277 LYS A CA 1
ATOM 2226 C C . LYS A 1 277 ? 58.479 3.150 1.327 1.00 45.38 277 LYS A C 1
ATOM 2228 O O . LYS A 1 277 ? 58.217 4.100 0.566 1.00 45.38 277 LYS A O 1
#

Organism: Haemonchus contortus (NCBI:txid6289)

Secondary structure (DSSP, 8-state):
-HHHHHHHHH--HHHHHHHHTS-S-HHHHHHHHHHHHHHH--HHHHHHHHHHHHHH---SSSSHHHHHHHHHHHHHHHHHHHHTT--TT-HHHHHHHHHTS-HHHHHHHHHHHTTS-TTS---HHHHHHHHHHHHHHHHHHHHHTS-S---------------------TTT-SSS-GGG-SSS-SHHHHHHHHHHTT--TTT--SSS-GGG--SPPPTTT--SS-GGG-TTTTS-SSS--------------------------------------

Foldseek 3Di:
DVVVVVVLVPDDDPLNVVLVPPDPDPVSSVVSVVVCCVVPVPLVVVLVVLVVQLLPQAQPDQDLVSLVVSLVSLVVSLVVCVVSVHDCFDPVNLVSSLVRHDPVLSVQLVVVVVVPPPPDRDGPVNSSVSSVVVSVVVVVCVVVVPDPPPPPVPPPDDDDDPDPPQPAALQPRHNDDVCPDPVQPALCSLQVSLVVVCAAQQPRHNPDHLVPDPHDAAPQPRHSHHVRNDPRNPPDDDDDDDDDDDDDDDDDDDDDDDDDDDDDDDDDDDDDDDDDD